Protein AF-A0A383BKN8-F1 (afdb_monomer_lite)

Organism: NCBI:txid408172

Radius of gyration: 23.95 Å; chains: 1; bounding box: 90×44×53 Å

Foldseek 3Di:
DDDDPPPPPPPPDFWDWDKDQCDDPPDPDPVSRQKIKTKGAGPDPDPPPPDFFKKWKAKPNDIDIDGDDNVCDDPRIHIDMDTQDPAFIKMWMFTDDPNDTPHTDIDTDGGDPDDPPLVVLVVVLVLQQVLQFLPPDPDTALAGQLDADPVVSHQDPDDDQPCCCPVVVVPSPVSRRSHHDPVVCPVVLVSLVVNCVVVVDCSSVVSSCRNVVCCVVPVDDDPDPPPDPPPPPD

Structure (mmCIF, N/CA/C/O backbone):
data_AF-A0A383BKN8-F1
#
_entry.id   AF-A0A383BKN8-F1
#
loop_
_atom_site.group_PDB
_atom_site.id
_atom_site.type_symbol
_atom_site.label_atom_id
_atom_site.label_alt_id
_atom_site.label_comp_id
_atom_site.label_asym_id
_atom_site.label_entity_id
_atom_site.label_seq_id
_atom_site.pdbx_PDB_ins_code
_atom_site.Cartn_x
_atom_site.Cartn_y
_atom_site.Cartn_z
_atom_site.occupancy
_atom_site.B_iso_or_equiv
_atom_site.auth_seq_id
_atom_site.auth_comp_id
_atom_site.auth_asym_id
_atom_site.auth_atom_id
_atom_site.pdbx_PDB_model_num
ATOM 1 N N . MET A 1 1 ? -50.296 17.312 15.650 1.00 33.00 1 MET A N 1
ATOM 2 C CA . MET A 1 1 ? -49.706 16.034 15.202 1.00 33.00 1 MET A CA 1
ATOM 3 C C . MET A 1 1 ? -48.459 16.398 14.417 1.00 33.00 1 MET A C 1
ATOM 5 O O . MET A 1 1 ? -48.572 17.055 13.393 1.00 33.00 1 MET A O 1
ATOM 9 N N . PHE A 1 2 ? -47.289 16.165 15.009 1.00 26.36 2 PHE A N 1
ATOM 10 C CA . PHE A 1 2 ? -46.000 16.632 14.504 1.00 26.36 2 PHE A CA 1
ATOM 11 C C . PHE A 1 2 ? -45.503 15.714 13.383 1.00 26.36 2 PHE A C 1
ATOM 13 O O . PHE A 1 2 ? -45.302 14.522 13.607 1.00 26.36 2 PHE A O 1
ATOM 20 N N . HIS A 1 3 ? -45.236 16.273 12.208 1.00 24.30 3 HIS A N 1
ATOM 21 C CA . HIS A 1 3 ? -44.262 15.715 11.277 1.00 24.30 3 HIS A CA 1
ATOM 22 C C . HIS A 1 3 ? -43.132 16.729 11.165 1.00 24.30 3 HIS A C 1
ATOM 24 O O . HIS A 1 3 ? -43.251 17.747 10.492 1.00 24.30 3 HIS A O 1
ATOM 30 N N . LYS A 1 4 ? -42.070 16.484 11.937 1.00 25.27 4 LYS A N 1
ATOM 31 C CA . LYS A 1 4 ? -40.775 17.118 11.723 1.00 25.27 4 LYS A CA 1
ATOM 32 C C . LYS A 1 4 ? -40.079 16.276 10.664 1.00 25.27 4 LYS A C 1
ATOM 34 O O . LYS A 1 4 ? -39.820 15.097 10.903 1.00 25.27 4 LYS A O 1
ATOM 39 N N . GLU A 1 5 ? -39.841 16.876 9.506 1.00 25.42 5 GLU A N 1
ATOM 40 C CA . GLU A 1 5 ? -38.922 16.346 8.507 1.00 25.42 5 GLU A CA 1
ATOM 41 C C . GLU A 1 5 ? -37.591 16.036 9.196 1.00 25.42 5 GLU A C 1
ATOM 43 O O . GLU A 1 5 ? -36.986 16.893 9.846 1.00 25.42 5 GLU A O 1
ATOM 48 N N . VAL A 1 6 ? -37.170 14.775 9.111 1.00 26.48 6 VAL A N 1
ATOM 49 C CA . VAL A 1 6 ? -35.835 14.361 9.525 1.00 26.48 6 VAL A CA 1
ATOM 50 C C . VAL A 1 6 ? -34.893 14.902 8.461 1.00 26.48 6 VAL A C 1
ATOM 52 O O . VAL A 1 6 ? -34.755 14.322 7.386 1.00 26.48 6 VAL A O 1
ATOM 55 N N . ALA A 1 7 ? -34.282 16.049 8.749 1.00 24.53 7 ALA A N 1
ATOM 56 C CA . ALA A 1 7 ? -33.112 16.497 8.022 1.00 24.53 7 ALA A CA 1
ATOM 57 C C . ALA A 1 7 ? -32.042 15.412 8.185 1.00 24.53 7 ALA A C 1
ATOM 59 O O . ALA A 1 7 ? -31.470 15.234 9.261 1.00 24.53 7 ALA A O 1
ATOM 60 N N . VAL A 1 8 ? -31.824 14.635 7.124 1.00 27.88 8 VAL A N 1
ATOM 61 C CA . VAL A 1 8 ? -30.652 13.775 6.990 1.00 27.88 8 VAL A CA 1
ATOM 62 C C . VAL A 1 8 ? -29.473 14.721 6.809 1.00 27.88 8 VAL A C 1
ATOM 64 O O . VAL A 1 8 ? -29.118 15.098 5.694 1.00 27.88 8 VAL A O 1
ATOM 67 N N . THR A 1 9 ? -28.913 15.177 7.925 1.00 26.78 9 THR A N 1
ATOM 68 C CA . THR A 1 9 ? -27.640 15.885 7.927 1.00 26.78 9 THR A CA 1
ATOM 69 C C . THR A 1 9 ? -26.579 14.856 7.572 1.00 26.78 9 THR A C 1
ATOM 71 O O . THR A 1 9 ? -26.184 14.029 8.392 1.00 26.78 9 THR A O 1
ATOM 74 N N . ILE A 1 10 ? -26.169 14.870 6.308 1.00 29.39 10 ILE A N 1
ATOM 75 C CA . ILE A 1 10 ? -24.941 14.233 5.850 1.00 29.39 10 ILE A CA 1
ATOM 76 C C . ILE A 1 10 ? -23.820 14.928 6.631 1.00 29.39 10 ILE A C 1
ATOM 78 O O . ILE A 1 10 ? -23.511 16.089 6.363 1.00 29.39 10 ILE A O 1
ATOM 82 N N . PHE A 1 11 ? -23.286 14.270 7.662 1.00 36.03 11 PHE A N 1
ATOM 83 C CA . PHE A 1 11 ? -22.121 14.776 8.381 1.00 36.03 11 PHE A CA 1
ATOM 84 C C . PHE A 1 11 ? -20.943 14.761 7.407 1.00 36.03 11 PHE A C 1
ATOM 86 O O . PHE A 1 11 ? -20.512 13.706 6.948 1.00 36.03 11 PHE A O 1
ATOM 93 N N . ALA A 1 12 ? -20.516 15.961 7.025 1.00 32.66 12 ALA A N 1
ATOM 94 C CA . ALA A 1 12 ? -19.419 16.209 6.111 1.00 32.66 12 ALA A CA 1
ATOM 95 C C . ALA A 1 12 ? -18.129 15.542 6.611 1.00 32.66 12 ALA A C 1
ATOM 97 O O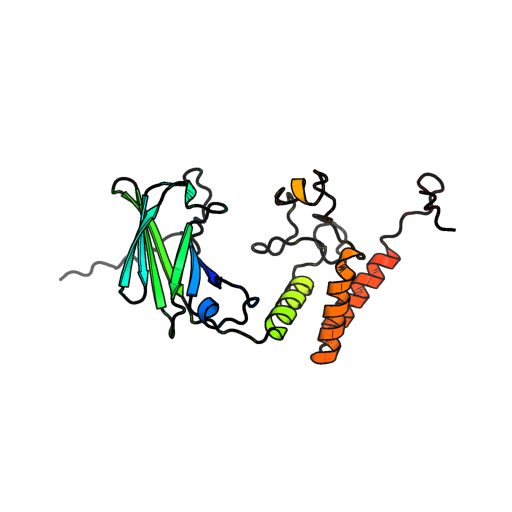 . ALA A 1 12 ? -17.723 15.807 7.738 1.00 32.66 12 ALA A O 1
ATOM 98 N N . ASP A 1 13 ? -17.529 14.701 5.760 1.00 36.75 13 ASP A N 1
ATOM 99 C CA . ASP A 1 13 ? -16.110 14.314 5.662 1.00 36.75 13 ASP A CA 1
ATOM 100 C C . ASP A 1 13 ? -15.265 14.286 6.951 1.00 36.75 13 ASP A C 1
ATOM 102 O O . ASP A 1 13 ? -14.082 14.627 6.942 1.00 36.75 13 ASP A O 1
ATOM 106 N N . SER A 1 14 ? -15.833 13.847 8.074 1.00 36.69 14 SER A N 1
ATOM 107 C CA . SER A 1 14 ? -15.094 13.691 9.317 1.00 36.69 14 SER A CA 1
ATOM 108 C C . SER A 1 14 ? -14.390 12.335 9.315 1.00 36.69 14 SER A C 1
ATOM 110 O O . SER A 1 14 ? -15.032 11.295 9.351 1.00 36.69 14 SER A O 1
ATOM 112 N N . LEU A 1 15 ? -13.054 12.366 9.279 1.00 46.34 15 LEU A N 1
ATOM 113 C CA . LEU A 1 15 ? -12.150 11.383 9.889 1.00 46.34 15 LEU A CA 1
ATOM 114 C C . LEU A 1 15 ? -12.324 9.904 9.450 1.00 46.34 15 LEU A C 1
ATOM 116 O O . LEU A 1 15 ? -13.315 9.241 9.735 1.00 46.34 15 LEU A O 1
ATOM 120 N N . LYS A 1 16 ? -11.320 9.319 8.785 1.00 49.94 16 LYS A N 1
ATOM 121 C CA . LYS A 1 16 ? -11.346 7.883 8.449 1.00 49.94 16 LYS A CA 1
ATOM 122 C C . LYS A 1 16 ? -10.687 7.077 9.564 1.00 49.94 16 LYS A C 1
ATOM 124 O O . LYS A 1 16 ? -9.513 7.277 9.852 1.00 49.94 16 LYS A O 1
ATOM 129 N N . LEU A 1 17 ? -11.425 6.136 10.150 1.00 52.09 17 LEU A N 1
ATOM 130 C CA . LEU A 1 17 ? -10.831 5.101 10.993 1.00 52.09 17 LEU A CA 1
ATOM 131 C C . LEU A 1 17 ? -10.060 4.132 10.090 1.00 52.09 17 LEU A C 1
ATOM 133 O O . LEU A 1 17 ? -10.653 3.435 9.262 1.00 52.09 17 LEU A O 1
ATOM 137 N N . ALA A 1 18 ? -8.737 4.113 10.226 1.00 55.69 18 ALA A N 1
ATOM 138 C CA . ALA A 1 18 ? -7.894 3.122 9.578 1.00 55.69 18 ALA A CA 1
ATOM 139 C C . ALA A 1 18 ? -7.732 1.938 10.533 1.00 55.69 18 ALA A C 1
ATOM 141 O O . ALA A 1 18 ? -7.368 2.080 11.697 1.00 55.69 18 ALA A O 1
ATOM 142 N N . VAL A 1 19 ? -8.069 0.744 10.057 1.00 57.59 19 VAL A N 1
ATOM 143 C CA . VAL A 1 19 ? -7.971 -0.475 10.860 1.00 57.59 19 VAL A CA 1
ATOM 144 C C . VAL A 1 19 ? -6.736 -1.228 10.416 1.00 57.59 19 VAL A C 1
ATOM 146 O O . VAL A 1 19 ? -6.675 -1.723 9.287 1.00 57.59 19 VAL A O 1
ATOM 149 N N . VAL A 1 20 ? -5.789 -1.376 11.332 1.00 55.59 20 VAL A N 1
ATOM 150 C CA . VAL A 1 20 ? -4.574 -2.153 11.121 1.00 55.59 20 VAL A CA 1
ATOM 151 C C . VAL A 1 20 ? -4.493 -3.283 12.151 1.00 55.59 20 VAL A C 1
ATOM 153 O O . VAL A 1 20 ? -4.790 -3.105 13.333 1.00 55.59 20 VAL A O 1
ATOM 156 N N . PRO A 1 21 ? -4.139 -4.510 11.740 1.00 53.12 21 PRO A N 1
ATOM 157 C CA . PRO A 1 21 ? -3.822 -5.548 12.713 1.00 53.12 21 PRO A CA 1
ATOM 158 C C . PRO A 1 21 ? -2.633 -5.094 13.573 1.00 53.12 21 PRO A C 1
ATOM 160 O O . PRO A 1 21 ? -1.669 -4.554 13.033 1.00 53.12 21 PRO A O 1
ATOM 163 N N . GLU A 1 22 ? -2.677 -5.349 14.890 1.00 50.00 22 GLU A N 1
ATOM 164 C CA . GLU A 1 22 ? -1.579 -4.996 15.815 1.00 50.00 22 GLU A CA 1
ATOM 165 C C . GLU A 1 22 ? -0.249 -5.624 15.372 1.00 50.00 22 GLU A C 1
ATOM 167 O O . GLU A 1 22 ? 0.822 -5.038 15.510 1.00 50.00 22 GLU A O 1
ATOM 172 N N . SER A 1 23 ? -0.332 -6.804 14.757 1.00 49.81 23 SER A N 1
ATOM 173 C CA . SER A 1 23 ? 0.759 -7.407 14.014 1.00 49.81 23 SER A CA 1
ATOM 174 C C . SER A 1 23 ? 0.263 -7.866 12.640 1.00 49.81 23 SER A C 1
ATOM 176 O O . SER A 1 23 ? -0.531 -8.796 12.497 1.00 49.81 23 SER A O 1
ATOM 178 N N . PHE A 1 24 ? 0.746 -7.221 11.574 1.00 47.22 24 PHE A N 1
ATOM 179 C CA . PHE A 1 24 ? 0.727 -7.827 10.236 1.00 47.22 24 PHE A CA 1
ATOM 180 C C . PHE A 1 24 ? 1.427 -9.192 10.339 1.00 47.22 24 PHE A C 1
ATOM 182 O O . PHE A 1 24 ? 2.415 -9.230 11.070 1.00 47.22 24 PHE A O 1
ATOM 189 N N . PRO A 1 25 ? 0.975 -10.287 9.685 1.00 47.25 25 PRO A N 1
ATOM 190 C CA . PRO A 1 25 ? 1.265 -11.684 10.057 1.00 47.25 25 PRO A CA 1
ATOM 191 C C . PRO A 1 25 ? 2.764 -12.047 10.114 1.00 47.25 25 PRO A C 1
ATOM 193 O O . PRO A 1 25 ? 3.296 -12.746 9.258 1.00 47.25 25 PRO A O 1
ATOM 196 N N . ARG A 1 26 ? 3.444 -11.576 11.157 1.00 40.03 26 ARG A N 1
ATOM 197 C CA . ARG A 1 26 ? 4.840 -11.826 11.521 1.00 40.03 26 ARG A CA 1
ATOM 198 C C . ARG A 1 26 ? 4.921 -12.620 12.824 1.00 40.03 26 ARG A C 1
ATOM 200 O O . ARG A 1 26 ? 5.957 -13.214 13.096 1.00 40.03 26 ARG A O 1
ATOM 207 N N . CYS A 1 27 ? 3.840 -12.672 13.604 1.00 42.97 27 CYS A N 1
ATOM 208 C CA . CYS A 1 27 ? 3.802 -13.368 14.884 1.00 42.97 27 CYS A CA 1
ATOM 209 C C . CYS A 1 27 ? 3.064 -14.704 14.775 1.00 42.97 27 CYS A C 1
ATOM 211 O O . CYS A 1 27 ? 1.859 -14.751 14.591 1.00 42.97 27 CYS A O 1
ATOM 213 N N . HIS A 1 28 ? 3.772 -15.816 14.977 1.00 48.44 28 HIS A N 1
ATOM 214 C CA . HIS A 1 28 ? 3.175 -17.158 15.077 1.00 48.44 28 HIS A CA 1
ATOM 215 C C . HIS A 1 28 ? 2.384 -17.399 16.379 1.00 48.44 28 HIS A C 1
ATOM 217 O O . HIS A 1 28 ? 1.964 -18.525 16.649 1.00 48.44 28 HIS A O 1
ATOM 223 N N . ARG A 1 29 ? 2.202 -16.376 17.223 1.00 54.78 29 ARG A N 1
ATOM 224 C CA . ARG A 1 29 ? 1.506 -16.493 18.506 1.00 54.78 29 ARG A CA 1
ATOM 225 C C . ARG A 1 29 ? 0.057 -16.062 18.340 1.00 54.78 29 ARG A C 1
ATOM 227 O O . ARG A 1 29 ? -0.220 -14.915 18.021 1.00 54.78 29 ARG A O 1
ATOM 234 N N . LYS A 1 30 ? -0.860 -16.992 18.615 1.00 53.69 30 LYS A N 1
ATOM 235 C CA . LYS A 1 30 ? -2.314 -16.794 18.514 1.00 53.69 30 LYS A CA 1
ATOM 236 C C . LYS A 1 30 ? -2.806 -15.521 19.228 1.00 53.69 30 LYS A C 1
ATOM 238 O O . LYS A 1 30 ? -3.627 -14.812 18.671 1.00 53.69 30 LYS A O 1
ATOM 243 N N . ALA A 1 31 ? -2.234 -15.211 20.394 1.00 55.78 31 ALA A N 1
ATOM 244 C CA . ALA A 1 31 ? -2.625 -14.075 21.231 1.00 55.78 31 ALA A CA 1
ATOM 245 C C . ALA A 1 31 ? -2.453 -12.692 20.568 1.00 55.78 31 ALA A C 1
ATOM 247 O O . ALA A 1 31 ? -3.152 -11.756 20.947 1.00 55.78 31 ALA A O 1
ATOM 248 N N . ASP A 1 32 ? -1.561 -12.559 19.580 1.00 54.44 32 ASP A N 1
ATOM 249 C CA . ASP A 1 32 ? -1.302 -11.280 18.900 1.00 54.44 32 ASP A CA 1
ATOM 250 C C . ASP A 1 32 ? -2.295 -11.018 17.746 1.00 54.44 32 ASP A C 1
ATOM 252 O O . ASP A 1 32 ? -2.334 -9.914 17.204 1.00 54.44 32 ASP A O 1
ATOM 256 N N . TYR A 1 33 ? -3.107 -12.020 17.375 1.00 56.72 33 TYR A N 1
ATOM 257 C CA . TYR A 1 33 ? -4.199 -11.893 16.400 1.00 56.72 33 TYR A CA 1
ATOM 258 C C . TYR A 1 33 ? -5.547 -11.554 17.045 1.00 56.72 33 TYR A C 1
ATOM 260 O O . TYR A 1 33 ? -6.477 -11.191 16.333 1.00 56.72 33 TYR A O 1
ATOM 268 N N . ASP A 1 34 ? -5.660 -11.658 18.372 1.00 66.62 34 ASP A N 1
ATOM 269 C CA . ASP A 1 34 ? -6.921 -11.447 19.095 1.00 66.62 34 ASP A CA 1
ATOM 270 C C . ASP A 1 34 ? -7.238 -9.949 19.300 1.00 66.62 34 ASP A C 1
ATOM 272 O O . ASP A 1 34 ? -8.240 -9.599 19.930 1.00 66.62 34 ASP A O 1
ATOM 276 N N . LYS A 1 35 ? -6.381 -9.047 18.798 1.00 70.38 35 LYS A N 1
ATOM 277 C CA . LYS A 1 35 ? -6.518 -7.592 18.934 1.00 70.38 35 LYS A CA 1
ATOM 278 C C . LYS A 1 35 ? -6.269 -6.859 17.616 1.00 70.38 35 LYS A C 1
ATOM 280 O O . LYS A 1 35 ? -5.367 -7.185 16.841 1.00 70.38 35 LYS A O 1
ATOM 285 N N . ARG A 1 36 ? -7.050 -5.802 17.405 1.00 72.19 36 ARG A N 1
ATOM 286 C CA . ARG A 1 36 ? -6.909 -4.819 16.329 1.00 72.19 36 ARG A CA 1
ATOM 287 C C . ARG A 1 36 ? -6.450 -3.484 16.885 1.00 72.19 36 ARG A C 1
ATOM 289 O O . ARG A 1 36 ? -6.948 -3.036 17.918 1.00 72.19 36 ARG A O 1
ATOM 296 N N . VAL A 1 37 ? -5.542 -2.834 16.164 1.00 73.75 37 VAL A N 1
ATOM 297 C CA . VAL A 1 37 ? -5.241 -1.420 16.370 1.00 73.75 37 VAL A CA 1
ATOM 298 C C . VAL A 1 37 ? -6.134 -0.631 15.422 1.00 73.75 37 VAL A C 1
ATOM 300 O O . VAL A 1 37 ? -6.102 -0.803 14.205 1.00 73.75 37 VAL A O 1
ATOM 303 N N . VAL A 1 38 ? -6.982 0.212 15.990 1.00 72.38 38 VAL A N 1
ATOM 304 C CA . VAL A 1 38 ? -7.765 1.174 15.222 1.00 72.38 38 VAL A CA 1
ATOM 305 C C . VAL A 1 38 ? -7.050 2.508 15.342 1.00 72.38 38 VAL A C 1
ATOM 307 O O . VAL A 1 38 ? -6.945 3.074 16.433 1.00 72.38 38 VAL A O 1
ATOM 310 N N . GLU A 1 39 ? -6.528 2.973 14.216 1.00 70.00 39 GLU A N 1
ATOM 311 C CA . GLU A 1 39 ? -5.968 4.304 14.052 1.00 70.00 39 GLU A CA 1
ATOM 312 C C . GLU A 1 39 ? -7.114 5.288 13.811 1.00 70.00 39 GLU A C 1
ATOM 314 O O . GLU A 1 39 ? -7.879 5.206 12.846 1.00 70.00 39 GLU A O 1
ATOM 319 N N . ILE A 1 40 ? -7.239 6.224 14.736 1.00 70.56 40 ILE A N 1
ATOM 320 C CA . ILE A 1 40 ? -8.111 7.384 14.678 1.00 70.56 40 ILE A CA 1
ATOM 321 C C . ILE A 1 40 ? -7.268 8.481 14.039 1.00 70.56 40 ILE A C 1
ATOM 323 O O . ILE A 1 40 ? -6.533 9.195 14.723 1.00 70.56 40 ILE A O 1
ATOM 327 N N . VAL A 1 41 ? -7.334 8.554 12.709 1.00 59.34 41 VAL A N 1
ATOM 328 C CA . VAL A 1 41 ? -6.572 9.519 11.914 1.00 59.34 41 VAL A CA 1
ATOM 329 C C . VAL A 1 41 ? -7.439 10.749 11.672 1.00 59.34 41 VAL A C 1
ATOM 331 O O . VAL A 1 41 ? -8.328 10.646 10.824 1.00 59.34 41 VAL A O 1
ATOM 334 N N . PRO A 1 42 ? -7.213 11.892 12.352 1.00 56.41 42 PRO A N 1
ATOM 335 C CA . PRO A 1 42 ? -7.888 13.160 12.073 1.00 56.41 42 PRO A CA 1
ATOM 336 C C . PRO A 1 42 ? -7.633 13.633 10.638 1.00 56.41 42 PRO A C 1
ATOM 338 O O . PRO A 1 42 ? -6.748 14.432 10.365 1.00 56.41 42 PRO A O 1
ATOM 341 N N . PHE A 1 43 ? -8.433 13.150 9.685 1.00 45.25 43 PHE A N 1
ATOM 342 C CA . PHE A 1 43 ? -8.414 13.650 8.316 1.00 45.25 43 PHE A CA 1
ATOM 343 C C . PHE A 1 43 ? -9.241 14.927 8.273 1.00 45.25 43 PHE A C 1
ATOM 345 O O . PHE A 1 43 ? -10.453 14.822 8.185 1.00 45.25 43 PHE A O 1
ATOM 352 N N . VAL A 1 44 ? -8.593 16.082 8.438 1.00 40.78 44 VAL A N 1
ATOM 353 C CA . VAL A 1 44 ? -8.704 17.311 7.624 1.00 40.78 44 VAL A CA 1
ATOM 354 C C . VAL A 1 44 ? -7.630 18.271 8.147 1.00 40.78 44 VAL A C 1
ATOM 356 O O . VAL A 1 44 ? -7.545 18.488 9.353 1.00 40.78 44 VAL A O 1
ATOM 359 N N . HIS A 1 45 ? -6.862 18.861 7.227 1.00 40.59 45 HIS A N 1
ATOM 360 C CA . HIS A 1 45 ? -6.081 20.098 7.351 1.00 40.59 45 HIS A CA 1
ATOM 361 C C . HIS A 1 45 ? -6.598 21.099 8.397 1.00 40.59 45 HIS A C 1
ATOM 363 O O . HIS A 1 45 ? -7.248 22.093 8.072 1.00 40.59 45 HIS A O 1
ATOM 369 N N . THR A 1 46 ? -6.290 20.867 9.662 1.00 44.94 46 THR A N 1
ATOM 370 C CA . THR A 1 46 ? -6.463 21.858 10.710 1.00 44.94 46 THR A CA 1
ATOM 371 C C . THR A 1 46 ? -5.220 21.770 11.568 1.00 44.94 46 THR A C 1
ATOM 373 O O . THR A 1 46 ? -4.898 20.698 12.071 1.00 44.94 46 THR A O 1
ATOM 376 N N . ASP A 1 47 ? -4.535 22.894 11.755 1.00 52.91 47 ASP A N 1
ATOM 377 C CA . ASP A 1 47 ? -3.364 23.053 12.634 1.00 52.91 47 ASP A CA 1
ATOM 378 C C . ASP A 1 47 ? -3.716 22.842 14.129 1.00 52.91 47 ASP A C 1
ATOM 380 O O . ASP A 1 47 ? -3.111 23.427 15.023 1.00 52.91 47 ASP A O 1
ATOM 384 N N . ARG A 1 48 ? -4.787 22.091 14.411 1.00 63.38 48 ARG A N 1
ATOM 385 C CA . ARG A 1 48 ? -5.412 21.929 15.720 1.00 63.38 48 ARG A CA 1
ATOM 386 C C . ARG A 1 48 ? -4.947 20.679 16.445 1.00 63.38 48 ARG A C 1
ATOM 388 O O . ARG A 1 48 ? -5.026 20.689 17.660 1.00 63.38 48 ARG A O 1
ATOM 395 N N . TYR A 1 49 ? -4.499 19.635 15.751 1.00 67.25 49 TYR A N 1
ATOM 396 C CA . TYR A 1 49 ? -3.972 18.420 16.380 1.00 67.25 49 TYR A CA 1
ATOM 397 C C . TYR A 1 49 ? -2.442 18.475 16.444 1.00 67.25 49 TYR A C 1
ATOM 399 O O . TYR A 1 49 ? -1.836 19.070 15.552 1.00 67.25 49 TYR A O 1
ATOM 407 N N . PRO A 1 50 ? -1.811 17.882 17.470 1.00 75.19 50 PRO A N 1
ATOM 408 C CA . PRO A 1 50 ? -2.381 17.047 18.540 1.00 75.19 50 PRO A CA 1
ATOM 409 C C . PRO A 1 50 ? -3.108 17.833 19.653 1.00 75.19 50 PRO A C 1
ATOM 411 O O . PRO A 1 50 ? -2.679 18.916 20.041 1.00 75.19 50 PRO A O 1
ATOM 414 N N . LEU A 1 51 ? -4.183 17.258 20.217 1.00 82.00 51 LEU A N 1
ATOM 415 C CA . LEU A 1 51 ? -4.934 17.834 21.349 1.00 82.00 51 LEU A CA 1
ATOM 416 C C . LEU A 1 51 ? -4.974 16.895 22.564 1.00 82.00 51 LEU A C 1
ATOM 418 O O . LEU A 1 51 ? -5.323 15.719 22.409 1.00 82.00 51 LEU A O 1
ATOM 422 N N . PRO A 1 52 ? -4.694 17.390 23.785 1.00 87.88 52 PRO A N 1
ATOM 423 C CA . PRO A 1 52 ? -4.982 16.643 24.999 1.00 87.88 52 PRO A CA 1
ATOM 424 C C . PRO A 1 52 ? -6.492 16.637 25.267 1.00 87.88 52 PRO A C 1
ATOM 426 O O . PRO A 1 52 ? -7.180 17.617 24.999 1.00 87.88 52 PRO A O 1
ATOM 429 N N . GLY A 1 53 ? -7.020 15.558 25.836 1.00 90.31 53 GLY A N 1
ATOM 430 C CA . GLY A 1 53 ? -8.457 15.453 26.084 1.00 90.31 53 GLY A CA 1
ATOM 431 C C . GLY A 1 53 ? -8.884 14.137 26.715 1.00 90.31 53 GLY A C 1
ATOM 432 O O . GLY A 1 53 ? -8.067 13.358 27.215 1.00 90.31 53 GLY A O 1
ATOM 433 N N . LEU A 1 54 ? -10.186 13.879 26.703 1.00 92.12 54 LEU A N 1
ATOM 434 C CA . LEU A 1 54 ? -10.783 12.613 27.098 1.00 92.12 54 LEU A CA 1
ATOM 435 C C . LEU A 1 54 ? -11.285 11.883 25.853 1.00 92.12 54 LEU A C 1
ATOM 437 O O . LEU A 1 54 ? -12.281 12.271 25.249 1.00 92.12 54 LEU A O 1
ATOM 441 N N . LEU A 1 55 ? -10.604 10.800 25.490 1.00 90.75 55 LEU A N 1
ATOM 442 C CA . LEU A 1 55 ? -11.030 9.910 24.420 1.00 90.75 55 LEU A CA 1
ATOM 443 C C . LEU A 1 55 ? -11.994 8.870 24.988 1.00 90.75 55 LEU A C 1
ATOM 445 O O . LEU A 1 55 ? -11.633 8.106 25.884 1.00 90.75 55 LEU A O 1
ATOM 449 N N . THR A 1 56 ? -13.202 8.816 24.450 1.00 91.12 56 THR A N 1
ATOM 450 C CA . THR A 1 56 ? -14.204 7.788 24.727 1.00 91.12 56 THR A CA 1
ATOM 451 C C . THR A 1 56 ? -14.409 6.955 23.473 1.00 91.12 56 THR A C 1
ATOM 453 O O . THR A 1 56 ? -14.511 7.503 22.382 1.00 91.12 56 THR A O 1
ATOM 456 N N . TRP A 1 57 ? -14.514 5.637 23.616 1.00 91.38 57 TRP A N 1
ATOM 457 C CA . TRP A 1 57 ? -14.971 4.786 22.521 1.00 91.38 57 TRP A CA 1
ATOM 458 C C . TRP A 1 57 ? -15.949 3.725 23.009 1.00 91.38 57 TRP A C 1
ATOM 460 O O . TRP A 1 57 ? -15.892 3.301 24.165 1.00 91.38 57 TRP A O 1
ATOM 470 N N . VAL A 1 58 ? -16.870 3.319 22.141 1.00 89.19 58 VAL A N 1
ATOM 471 C CA . VAL A 1 58 ? -17.860 2.273 22.412 1.00 89.19 58 VAL A CA 1
ATOM 472 C C . VAL A 1 58 ? -17.697 1.170 21.380 1.00 89.19 58 VAL A C 1
ATOM 474 O O . VAL A 1 58 ? -17.688 1.451 20.188 1.00 89.19 58 VAL A O 1
ATOM 477 N N . VAL A 1 59 ? -17.560 -0.072 21.844 1.00 86.69 59 VAL A N 1
ATOM 478 C CA . VAL A 1 59 ? -17.420 -1.280 21.010 1.00 86.69 59 VAL A CA 1
ATOM 479 C C . VAL A 1 59 ? -18.388 -2.317 21.561 1.00 86.69 59 VAL A C 1
ATOM 481 O O . VAL A 1 59 ? -18.332 -2.616 22.751 1.00 86.69 59 VAL A O 1
ATOM 484 N N . ASP A 1 60 ? -19.313 -2.817 20.739 1.00 81.94 60 ASP A N 1
ATOM 485 C CA . ASP A 1 60 ? -20.361 -3.770 21.159 1.00 81.94 60 ASP A CA 1
ATOM 486 C C . ASP A 1 60 ? -21.095 -3.353 22.454 1.00 81.94 60 ASP A C 1
ATOM 488 O O . ASP A 1 60 ? -21.381 -4.155 23.343 1.00 81.94 60 ASP A O 1
ATOM 492 N N . GLY A 1 61 ? -21.368 -2.051 22.597 1.00 81.31 61 GLY A N 1
ATOM 493 C CA . GLY A 1 61 ? -22.031 -1.480 23.775 1.00 81.31 61 GLY A CA 1
ATOM 494 C C . GLY A 1 61 ? -21.142 -1.334 25.018 1.00 81.31 61 GLY A C 1
ATOM 495 O O . GLY A 1 61 ? -21.578 -0.741 26.007 1.00 81.31 61 GLY A O 1
ATOM 496 N N . GLN A 1 62 ? -19.892 -1.802 24.987 1.00 87.62 62 GLN A N 1
ATOM 497 C CA . GLN A 1 62 ? -18.917 -1.561 26.048 1.00 87.62 62 GLN A CA 1
ATOM 498 C C . GLN A 1 62 ? -18.262 -0.197 25.860 1.00 87.62 62 GLN A C 1
ATOM 500 O O . GLN A 1 62 ? -17.604 0.066 24.855 1.00 87.62 62 GLN A O 1
ATOM 505 N N . ARG A 1 63 ? -18.451 0.685 26.846 1.00 92.56 63 ARG A N 1
ATOM 506 C CA . ARG A 1 63 ? -17.865 2.026 26.850 1.00 92.56 63 ARG A CA 1
ATOM 507 C C . ARG A 1 63 ? -16.502 2.016 27.527 1.00 92.56 63 ARG A C 1
ATOM 509 O O . ARG A 1 63 ? -16.370 1.646 28.693 1.00 92.56 63 ARG A O 1
ATOM 516 N N . HIS A 1 64 ? -15.517 2.533 26.818 1.00 93.12 64 HIS A N 1
ATOM 517 C CA . HIS A 1 64 ? -14.155 2.730 27.278 1.00 93.12 64 HIS A CA 1
ATOM 518 C C . HIS A 1 64 ? -13.814 4.219 27.281 1.00 93.12 64 HIS A C 1
ATOM 520 O O . HIS A 1 64 ? -14.391 5.006 26.530 1.00 93.12 64 HIS A O 1
ATOM 526 N N . LYS A 1 65 ? -12.876 4.612 28.144 1.00 93.81 65 LYS A N 1
ATOM 527 C CA . LYS A 1 65 ? -12.385 5.987 28.231 1.00 93.81 65 LYS A CA 1
ATOM 528 C C . LYS A 1 65 ? -10.905 6.013 28.580 1.00 93.81 65 LYS A C 1
ATOM 530 O O . LYS A 1 65 ? -10.453 5.221 29.408 1.00 93.81 65 LYS A O 1
ATOM 535 N N . ARG A 1 66 ? -10.165 6.939 27.982 1.00 93.25 66 ARG A N 1
ATOM 536 C CA . ARG A 1 66 ? -8.740 7.172 28.228 1.00 93.25 66 ARG A CA 1
ATOM 537 C C . ARG A 1 66 ? -8.470 8.670 28.182 1.00 93.25 66 ARG A C 1
ATOM 539 O O . ARG A 1 66 ? -8.883 9.337 27.240 1.00 93.25 66 ARG A O 1
ATOM 546 N N . LYS A 1 67 ? -7.766 9.192 29.188 1.00 93.00 67 LYS A N 1
ATOM 547 C CA . LYS A 1 67 ? -7.204 10.543 29.102 1.00 93.00 67 LYS A CA 1
ATOM 548 C C . LYS A 1 67 ? -6.032 10.502 28.127 1.00 93.00 67 LYS A C 1
ATOM 550 O O . LYS A 1 67 ? -5.184 9.629 28.267 1.00 93.00 67 LYS A O 1
ATOM 555 N N . VAL A 1 68 ? -6.035 11.408 27.164 1.00 89.38 68 VAL A N 1
ATOM 556 C CA . VAL A 1 68 ? -5.050 11.497 26.090 1.00 89.38 68 VAL A CA 1
ATOM 557 C C . VAL A 1 68 ? -4.223 12.763 26.286 1.00 89.38 68 VAL A C 1
ATOM 559 O O . VAL A 1 68 ? -4.776 13.821 26.598 1.00 89.38 68 VAL A O 1
ATOM 562 N N . THR A 1 69 ? -2.910 12.659 26.124 1.00 90.00 69 THR A N 1
ATOM 563 C CA . THR A 1 69 ? -1.975 13.788 26.055 1.00 90.00 69 THR A CA 1
ATOM 564 C C . THR A 1 69 ? -1.426 13.933 24.636 1.00 90.00 69 THR A C 1
ATOM 566 O O . THR A 1 69 ? -1.682 13.108 23.764 1.00 90.00 69 THR A O 1
ATOM 569 N N . ILE A 1 70 ? -0.660 14.996 24.390 1.00 85.38 70 ILE A N 1
ATOM 570 C CA . ILE A 1 70 ? 0.024 15.208 23.105 1.00 85.38 70 ILE A CA 1
ATOM 571 C C . ILE A 1 70 ? 1.004 14.059 22.790 1.00 85.38 70 ILE A C 1
ATOM 573 O O . ILE A 1 70 ? 1.190 13.714 21.631 1.00 85.38 70 ILE A O 1
ATOM 577 N N . GLU A 1 71 ? 1.581 13.430 23.815 1.00 85.56 71 GLU A N 1
ATOM 578 C CA . GLU A 1 71 ? 2.561 12.340 23.684 1.00 85.56 71 GLU A CA 1
ATOM 579 C C . GLU A 1 71 ? 1.932 11.010 23.239 1.00 85.56 71 GLU A C 1
ATOM 581 O O . GLU A 1 71 ? 2.640 10.116 22.786 1.00 85.56 71 GLU A O 1
ATOM 586 N N . ASP A 1 72 ? 0.609 10.868 23.359 1.00 83.75 72 ASP A N 1
ATOM 587 C CA . ASP A 1 72 ? -0.117 9.666 22.937 1.00 83.75 72 ASP A CA 1
ATOM 588 C C . ASP A 1 72 ? -0.346 9.603 21.413 1.00 83.75 72 ASP A C 1
ATOM 590 O O . ASP A 1 72 ? -0.833 8.586 20.907 1.00 83.75 72 ASP A O 1
ATOM 594 N N . TYR A 1 73 ? -0.038 10.680 20.683 1.00 79.69 73 TYR A N 1
ATOM 595 C CA . TYR A 1 73 ? -0.149 10.741 19.227 1.00 79.69 73 TYR A CA 1
ATOM 596 C C . TYR A 1 73 ? 1.113 10.168 18.574 1.00 79.69 73 TYR A C 1
ATOM 598 O O . TYR A 1 73 ? 2.233 10.519 18.944 1.00 79.69 73 TYR A O 1
ATOM 606 N N . HIS A 1 74 ? 0.932 9.316 17.568 1.00 70.62 74 HIS A N 1
ATOM 607 C CA . HIS A 1 74 ? 2.008 8.802 16.720 1.00 70.62 74 HIS A CA 1
ATOM 608 C C . HIS A 1 74 ? 1.693 9.164 15.271 1.00 70.62 74 HIS A C 1
ATOM 610 O O . HIS A 1 74 ? 0.624 8.799 14.787 1.00 70.62 74 HIS A O 1
ATOM 616 N N . ASP A 1 75 ? 2.597 9.880 14.596 1.00 66.62 75 ASP A N 1
ATOM 617 C CA . ASP A 1 75 ? 2.382 10.412 13.238 1.00 66.62 75 ASP A CA 1
ATOM 618 C C . ASP A 1 75 ? 1.015 11.121 13.094 1.00 66.62 75 ASP A C 1
ATOM 620 O O . ASP A 1 75 ? 0.240 10.845 12.180 1.00 66.62 75 ASP A O 1
ATOM 624 N N . ASP A 1 76 ? 0.684 11.982 14.065 1.00 67.88 76 ASP A N 1
ATOM 625 C CA . ASP A 1 76 ? -0.582 12.730 14.167 1.00 67.88 76 ASP A CA 1
ATOM 626 C C . ASP A 1 76 ? -1.861 11.878 14.323 1.00 67.88 76 ASP A C 1
ATOM 628 O O . ASP A 1 76 ? -2.976 12.407 14.308 1.00 67.88 76 ASP A O 1
ATOM 632 N N . ALA A 1 77 ? -1.731 10.569 14.555 1.00 72.56 77 ALA A N 1
ATOM 633 C CA . ALA A 1 77 ? -2.848 9.659 14.790 1.00 72.56 77 ALA A CA 1
ATOM 634 C C . ALA A 1 77 ? -2.942 9.213 16.257 1.00 72.56 77 ALA A C 1
ATOM 636 O O . ALA A 1 77 ? -1.942 8.927 16.921 1.00 72.56 77 ALA A O 1
ATOM 637 N N . LEU A 1 78 ? -4.176 9.080 16.754 1.00 79.62 78 LEU A N 1
ATOM 638 C CA . LEU A 1 78 ? -4.452 8.381 18.010 1.00 79.62 78 LEU A CA 1
ATOM 639 C C . LEU A 1 78 ? -4.769 6.925 17.731 1.00 79.62 78 LEU A C 1
ATOM 641 O O . LEU A 1 78 ? -5.498 6.608 16.801 1.00 79.62 78 LEU A O 1
ATOM 645 N N . THR A 1 79 ? -4.307 6.025 18.590 1.00 81.50 79 THR A N 1
ATOM 646 C CA . THR A 1 79 ? -4.602 4.598 18.440 1.00 81.50 79 THR A CA 1
ATOM 647 C C . THR A 1 79 ? -5.405 4.065 19.614 1.00 81.50 79 THR A C 1
ATOM 649 O O . THR A 1 79 ? -5.123 4.370 20.779 1.00 81.50 79 THR A O 1
ATOM 652 N N . ILE A 1 80 ? -6.409 3.242 19.321 1.00 83.06 80 ILE A N 1
ATOM 653 C CA . ILE A 1 80 ? -7.104 2.420 20.315 1.00 83.06 80 ILE A CA 1
ATOM 654 C C . ILE A 1 80 ? -6.917 0.948 19.973 1.00 83.06 80 ILE A C 1
ATOM 656 O O . ILE A 1 80 ? -6.860 0.561 18.808 1.00 83.06 80 ILE A O 1
ATOM 660 N N . LYS A 1 81 ? -6.822 0.115 21.008 1.00 83.38 81 LYS A N 1
ATOM 661 C CA . LYS A 1 81 ? -6.801 -1.338 20.851 1.00 83.38 81 LYS A CA 1
ATOM 662 C C . LYS A 1 81 ? -8.188 -1.872 21.137 1.00 83.38 81 LYS A C 1
ATOM 664 O O . LYS A 1 81 ? -8.729 -1.625 22.215 1.00 83.38 81 LYS A O 1
ATOM 669 N N . VAL A 1 82 ? -8.735 -2.615 20.190 1.00 81.50 82 VAL A N 1
ATOM 670 C CA . VAL A 1 82 ? -10.031 -3.281 20.323 1.00 81.50 82 VAL A CA 1
ATOM 671 C C . VAL A 1 82 ? -9.842 -4.7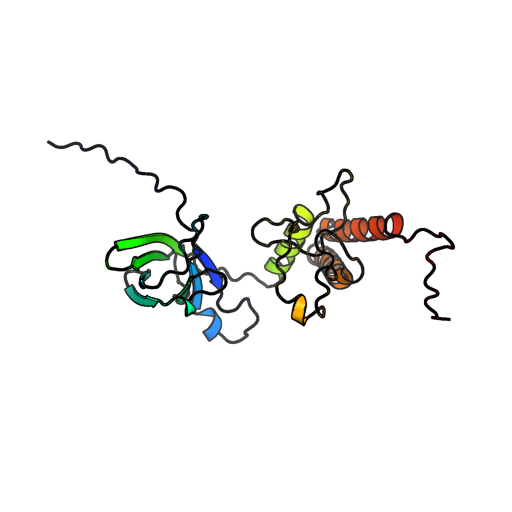86 20.140 1.00 81.50 82 VAL A C 1
ATOM 673 O O . VAL A 1 82 ? -8.942 -5.191 19.397 1.00 81.50 82 VAL A O 1
ATOM 676 N N . PRO A 1 83 ? -10.619 -5.636 20.831 1.00 80.12 83 PRO A N 1
ATOM 677 C CA . PRO A 1 83 ? -10.634 -7.064 20.535 1.00 80.12 83 PRO A CA 1
ATOM 678 C C . PRO A 1 83 ? -10.976 -7.305 19.061 1.00 80.12 83 PRO A C 1
ATOM 680 O O . PRO A 1 83 ? -11.731 -6.535 18.468 1.00 80.12 83 PRO A O 1
ATOM 683 N N . GLU A 1 84 ? -10.425 -8.362 18.473 1.00 77.25 84 GLU A N 1
ATOM 684 C CA . GLU A 1 84 ? -10.842 -8.814 17.146 1.00 77.25 84 GLU A CA 1
ATOM 685 C C . GLU A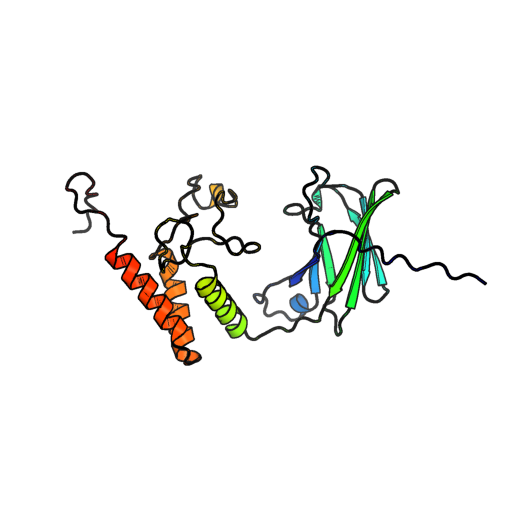 1 84 ? -12.328 -9.211 17.199 1.00 77.25 84 GLU A C 1
ATOM 687 O O . GLU A 1 84 ? -12.679 -10.117 17.965 1.00 77.25 84 GLU A O 1
ATOM 692 N N . PRO A 1 85 ? -13.219 -8.537 16.451 1.00 77.62 85 PRO A N 1
ATOM 693 C CA . PRO A 1 85 ? -14.637 -8.822 16.557 1.00 77.62 85 PRO A CA 1
ATOM 694 C C . PRO A 1 85 ? -14.975 -10.131 15.838 1.00 77.62 85 PRO A C 1
ATOM 696 O O . PRO A 1 85 ? -14.381 -10.481 14.816 1.00 77.62 85 PRO A O 1
ATOM 699 N N . VAL A 1 86 ? -15.945 -10.866 16.384 1.00 78.00 86 VAL A N 1
ATOM 700 C CA . VAL A 1 86 ? -16.448 -12.115 15.783 1.00 78.00 86 VAL A CA 1
ATOM 701 C C . VAL A 1 86 ? -17.401 -11.817 14.622 1.00 78.00 86 VAL A C 1
ATOM 703 O O . VAL A 1 86 ? -17.391 -12.537 13.626 1.00 78.00 86 VAL A O 1
ATOM 706 N N . ASP A 1 87 ? -18.156 -10.721 14.730 1.00 82.88 87 ASP A N 1
ATOM 707 C CA . ASP A 1 87 ? -19.123 -10.227 13.749 1.00 82.88 87 ASP A CA 1
ATOM 708 C C . ASP A 1 87 ? -18.848 -8.754 13.406 1.00 82.88 87 ASP A C 1
ATOM 710 O O . ASP A 1 87 ? -17.939 -8.134 13.946 1.00 82.88 87 ASP A O 1
ATOM 714 N N . ALA A 1 88 ? -19.599 -8.174 12.469 1.00 82.81 88 ALA A N 1
ATOM 715 C CA . ALA A 1 88 ? -19.472 -6.752 12.162 1.00 82.81 88 ALA A CA 1
ATOM 716 C C . ALA A 1 88 ? -19.866 -5.897 13.381 1.00 82.81 88 ALA A C 1
ATOM 718 O O . ALA A 1 88 ? -21.041 -5.841 13.747 1.00 82.81 88 ALA A O 1
ATOM 719 N N . THR A 1 89 ? -18.897 -5.196 13.964 1.00 83.38 89 THR A N 1
ATOM 720 C CA . THR A 1 89 ? -19.062 -4.419 15.197 1.00 83.38 89 THR A CA 1
ATOM 721 C C . THR A 1 89 ? -18.988 -2.927 14.908 1.00 83.38 89 THR A C 1
ATOM 723 O O . THR A 1 89 ? -18.068 -2.449 14.244 1.00 83.38 89 THR A O 1
ATOM 726 N N . MET A 1 90 ? -19.949 -2.162 15.426 1.00 84.75 90 MET A N 1
ATOM 727 C CA . MET A 1 90 ? -19.893 -0.702 15.376 1.00 84.75 90 MET A CA 1
ATOM 728 C C . MET A 1 90 ? -18.903 -0.178 16.418 1.00 84.75 90 MET A C 1
ATOM 730 O O . MET A 1 90 ? -18.918 -0.621 17.568 1.00 84.75 90 MET A O 1
ATOM 734 N N . ILE A 1 91 ? -18.081 0.785 16.014 1.00 84.31 91 ILE A N 1
ATOM 735 C CA . ILE A 1 91 ? -17.179 1.524 16.888 1.00 84.31 91 ILE A CA 1
ATOM 736 C C . ILE A 1 91 ? -17.534 3.001 16.797 1.00 84.31 91 ILE A C 1
ATOM 738 O O . ILE A 1 91 ? -17.394 3.604 15.734 1.00 84.31 91 ILE A O 1
ATOM 742 N N . ASP A 1 92 ? -17.965 3.568 17.918 1.00 86.38 92 ASP A N 1
ATOM 743 C CA . ASP A 1 92 ? -18.143 5.009 18.090 1.00 86.38 92 ASP A CA 1
ATOM 744 C C . ASP A 1 92 ? -16.942 5.568 18.854 1.00 86.38 92 ASP A C 1
ATOM 746 O O . ASP A 1 92 ? -16.530 4.989 19.859 1.00 86.38 92 ASP A O 1
ATOM 750 N N . VAL A 1 93 ? -16.381 6.686 18.401 1.00 85.44 93 VAL A N 1
ATOM 751 C CA . VAL A 1 93 ? -15.223 7.351 19.012 1.00 85.44 93 VAL A CA 1
ATOM 752 C C . VAL A 1 93 ? -15.535 8.827 19.208 1.00 85.44 93 VAL A C 1
ATOM 754 O O . VAL A 1 93 ? -15.992 9.492 18.283 1.00 85.44 93 VAL A O 1
ATOM 757 N N . VAL A 1 94 ? -15.249 9.346 20.400 1.00 87.44 94 VAL A N 1
ATOM 758 C CA . VAL A 1 94 ? -15.443 10.750 20.773 1.00 87.44 94 VAL A CA 1
ATOM 759 C C . VAL A 1 94 ? -14.190 11.273 21.476 1.00 87.44 94 VAL A C 1
ATOM 761 O O . VAL A 1 94 ? -13.704 10.622 22.400 1.00 87.44 94 VAL A O 1
ATOM 764 N N . LEU A 1 95 ? -13.678 12.442 21.080 1.00 86.31 95 LEU A N 1
ATOM 765 C CA . LEU A 1 95 ? -12.665 13.190 21.838 1.00 86.31 95 LEU A CA 1
ATOM 766 C C . LEU A 1 95 ? -13.294 14.464 22.400 1.00 86.31 95 LEU A C 1
ATOM 768 O O . LEU A 1 95 ? -13.752 15.324 21.646 1.00 86.31 95 LEU A O 1
ATOM 772 N N . GLU A 1 96 ? -13.264 14.588 23.721 1.00 88.31 96 GLU A N 1
ATOM 773 C CA . GLU A 1 96 ? -13.689 15.784 24.446 1.00 88.31 96 GLU A CA 1
ATOM 774 C C . GLU A 1 96 ? -12.461 16.573 24.919 1.00 88.31 96 GLU A C 1
ATOM 776 O O . GLU A 1 96 ? -11.543 15.998 25.508 1.00 88.31 96 GLU A O 1
ATOM 781 N N . VAL A 1 97 ? -12.447 17.887 24.704 1.00 84.88 97 VAL A N 1
ATOM 782 C CA . VAL A 1 97 ? -11.420 18.807 25.219 1.00 84.88 97 VAL A CA 1
ATOM 783 C C . VAL A 1 97 ? -12.137 19.894 26.003 1.00 84.88 97 VAL A C 1
ATOM 785 O O . VAL A 1 97 ? -13.043 20.530 25.480 1.00 84.88 97 VAL A O 1
ATOM 788 N N . ASP A 1 98 ? -11.788 20.055 27.279 1.00 85.75 98 ASP A N 1
ATOM 789 C CA . ASP A 1 98 ? -12.392 21.044 28.187 1.00 85.75 98 ASP A CA 1
ATOM 790 C C . ASP A 1 98 ? -13.936 21.022 28.258 1.00 85.75 98 ASP A C 1
ATOM 792 O O . ASP A 1 98 ? -14.575 22.011 28.604 1.00 85.75 98 ASP A O 1
ATOM 796 N N . GLY A 1 99 ? -14.540 19.857 27.998 1.00 77.88 99 GLY A N 1
ATOM 797 C CA . GLY A 1 99 ? -15.993 19.651 28.026 1.00 77.88 99 GLY A CA 1
ATOM 798 C C . GLY A 1 99 ? -16.689 19.829 26.675 1.00 77.88 99 GLY A C 1
ATOM 799 O O . GLY A 1 99 ? -17.868 19.493 26.569 1.00 77.88 99 GLY A O 1
ATOM 800 N N . ASP A 1 100 ? -15.967 20.271 25.645 1.00 78.50 100 ASP A N 1
ATOM 801 C CA . ASP A 1 100 ? -16.468 20.371 24.278 1.00 78.50 100 ASP A CA 1
ATOM 802 C C . ASP A 1 100 ? -16.099 19.120 23.472 1.00 78.50 100 ASP A C 1
ATOM 804 O O . ASP A 1 100 ? -14.964 18.638 23.513 1.00 78.50 100 ASP A O 1
ATOM 808 N N . ILE A 1 101 ? -17.055 18.591 22.704 1.00 80.06 101 ILE A N 1
ATOM 809 C CA . ILE A 1 101 ? -16.797 17.502 21.756 1.00 80.06 101 ILE A CA 1
ATOM 810 C C . ILE A 1 101 ? -16.055 18.091 20.556 1.00 80.06 101 ILE A C 1
ATOM 812 O O . ILE A 1 101 ? -16.636 18.807 19.741 1.00 80.06 101 ILE A O 1
ATOM 816 N N . ILE A 1 102 ? -14.765 17.779 20.448 1.00 79.56 102 ILE A N 1
ATOM 817 C CA . ILE A 1 102 ? -13.912 18.238 19.345 1.00 79.56 102 ILE A CA 1
ATOM 818 C C . ILE A 1 102 ? -13.871 17.208 18.209 1.00 79.56 102 ILE A C 1
ATOM 820 O O . ILE A 1 102 ? -13.606 17.560 17.059 1.00 79.56 102 ILE A O 1
ATOM 824 N N . LEU A 1 103 ? -14.168 15.941 18.512 1.00 76.56 103 LEU A N 1
ATOM 825 C CA . LEU A 1 103 ? -14.172 14.839 17.551 1.00 76.56 103 LEU A CA 1
ATOM 826 C C . LEU A 1 103 ? -15.304 13.870 17.871 1.00 76.56 103 LEU A C 1
ATOM 828 O O . LEU A 1 103 ? -15.428 13.429 19.009 1.00 76.56 103 LEU A O 1
ATOM 832 N N . GLU A 1 104 ? -16.062 13.485 16.849 1.00 81.69 104 GLU A N 1
ATOM 833 C CA . GLU A 1 104 ? -17.017 12.379 16.886 1.00 81.69 104 GLU A CA 1
ATOM 834 C C . GLU A 1 104 ? -16.901 11.595 15.573 1.00 81.69 104 GLU A C 1
ATOM 836 O O . GLU A 1 104 ? -16.926 12.175 14.483 1.00 81.69 104 GLU A O 1
ATOM 841 N N . ASN A 1 105 ? -16.720 10.278 15.667 1.00 77.00 105 ASN A N 1
ATOM 842 C CA . ASN A 1 105 ? -16.605 9.399 14.512 1.00 77.00 105 ASN A CA 1
ATOM 843 C C . ASN A 1 105 ? -17.246 8.033 14.760 1.00 77.00 105 ASN A C 1
ATOM 845 O O . ASN A 1 105 ? -17.313 7.560 15.893 1.00 77.00 105 ASN A O 1
ATOM 849 N N . ARG A 1 106 ? -17.668 7.383 13.675 1.00 79.56 106 ARG A N 1
ATOM 850 C CA . ARG A 1 106 ? -18.255 6.049 13.684 1.00 79.56 106 ARG A CA 1
ATOM 851 C C . ARG A 1 106 ? -17.693 5.218 12.536 1.00 79.56 106 ARG A C 1
ATOM 853 O O . ARG A 1 106 ? -17.755 5.641 11.384 1.00 79.56 106 ARG A O 1
ATOM 860 N N . ALA A 1 107 ? -17.259 3.994 12.826 1.00 75.38 107 ALA A N 1
ATOM 861 C CA . ALA A 1 107 ? -16.953 2.998 11.800 1.00 75.38 107 ALA A CA 1
ATOM 862 C C . ALA A 1 107 ? -17.518 1.624 12.138 1.00 75.38 107 ALA A C 1
ATOM 864 O O . ALA A 1 107 ? -17.764 1.288 13.292 1.00 75.38 107 ALA A O 1
ATOM 865 N N . ILE A 1 108 ? -17.679 0.809 11.098 1.00 79.44 108 ILE A N 1
ATOM 866 C CA . ILE A 1 108 ? -18.009 -0.606 11.229 1.00 79.44 108 ILE A CA 1
ATOM 867 C C . ILE A 1 108 ? -16.712 -1.394 11.082 1.00 79.44 108 ILE A C 1
ATOM 869 O O . ILE A 1 108 ? -16.116 -1.431 10.003 1.00 79.44 108 ILE A O 1
ATOM 873 N N . LEU A 1 109 ? -16.289 -2.039 12.164 1.00 75.44 109 LEU A N 1
ATOM 874 C CA . LEU A 1 109 ? -15.188 -2.982 12.156 1.00 75.44 109 LEU A CA 1
ATOM 875 C C . LEU A 1 109 ? -15.707 -4.350 11.715 1.00 75.44 109 LEU A C 1
ATOM 877 O O . LEU A 1 109 ? -16.511 -4.981 12.393 1.00 75.44 109 LEU A O 1
ATOM 881 N N . GLN A 1 110 ? -15.240 -4.805 10.559 1.00 75.94 110 GLN A N 1
ATOM 882 C CA . GLN A 1 110 ? -15.502 -6.160 10.083 1.00 75.94 110 GLN A CA 1
ATOM 883 C C . GLN A 1 110 ? -14.461 -7.121 10.674 1.00 75.94 110 GLN A C 1
ATOM 885 O O . GLN A 1 110 ? -13.286 -6.738 10.748 1.00 75.94 110 GLN A O 1
ATOM 890 N N . PRO A 1 111 ? -14.840 -8.369 11.008 1.00 73.94 111 PRO A N 1
ATOM 891 C CA . PRO A 1 111 ? -13.889 -9.398 11.396 1.00 73.94 111 PRO A CA 1
ATOM 892 C C . PRO A 1 111 ? -12.778 -9.542 10.363 1.00 73.94 111 PRO A C 1
ATOM 894 O O . PRO A 1 111 ? -13.002 -9.541 9.144 1.00 73.94 111 PRO A O 1
ATOM 897 N N . ALA A 1 112 ? -11.557 -9.707 10.849 1.00 68.81 112 ALA A N 1
ATOM 898 C CA . ALA A 1 112 ? -10.392 -9.995 10.045 1.00 68.81 112 ALA A CA 1
ATOM 899 C C . ALA A 1 112 ? -10.587 -11.258 9.221 1.00 68.81 112 ALA A C 1
ATOM 901 O O . ALA A 1 112 ? -10.360 -12.376 9.688 1.00 68.81 112 ALA A O 1
ATOM 902 N N . LYS A 1 113 ? -10.844 -11.100 7.927 1.00 69.06 113 LYS A N 1
ATOM 903 C CA . LYS A 1 113 ? -10.572 -12.196 7.006 1.00 69.06 113 LYS A CA 1
ATOM 904 C C . LYS A 1 113 ? -9.063 -12.275 6.781 1.00 69.06 113 LYS A C 1
ATOM 906 O O . LYS A 1 113 ? -8.529 -11.641 5.871 1.00 69.06 113 LYS A O 1
ATOM 911 N N . ILE A 1 114 ? -8.361 -13.020 7.639 1.00 68.56 114 ILE A N 1
ATOM 912 C CA . ILE A 1 114 ? -6.947 -13.338 7.415 1.00 68.56 114 ILE A CA 1
ATOM 913 C C . ILE A 1 114 ? -6.878 -14.201 6.162 1.00 68.56 114 ILE A C 1
ATOM 915 O O . ILE A 1 114 ? -7.384 -15.323 6.117 1.00 68.56 114 ILE A O 1
ATOM 919 N N . MET A 1 115 ? -6.268 -13.652 5.121 1.00 74.88 115 MET A N 1
ATOM 920 C CA . MET A 1 115 ? -6.082 -14.362 3.867 1.00 74.88 115 MET A CA 1
ATOM 921 C C . MET A 1 115 ? -4.742 -15.110 3.892 1.00 74.88 115 MET A C 1
ATOM 923 O O . MET A 1 115 ? -3.819 -14.708 4.604 1.00 74.88 115 MET A O 1
ATOM 927 N N . PRO A 1 116 ? -4.578 -16.189 3.110 1.00 75.12 116 PRO A N 1
ATOM 928 C CA . PRO A 1 116 ? -3.276 -16.829 2.960 1.00 75.12 116 PRO A CA 1
ATOM 929 C C . PRO A 1 116 ? -2.223 -15.812 2.510 1.00 75.12 116 PRO A C 1
ATOM 931 O O . PRO A 1 116 ? -2.524 -14.955 1.684 1.00 75.12 116 PRO A O 1
ATOM 934 N N . TRP A 1 117 ? -0.975 -15.938 2.971 1.00 75.50 117 TRP A N 1
ATOM 935 C CA . TRP A 1 117 ? 0.119 -15.009 2.630 1.00 75.50 117 TRP A CA 1
ATOM 936 C C . TRP A 1 117 ? 0.204 -14.674 1.130 1.00 75.50 117 TRP A C 1
ATOM 938 O O . TRP A 1 117 ? 0.379 -13.521 0.737 1.00 75.50 117 TRP A O 1
ATOM 948 N N . ARG A 1 118 ? -0.022 -15.683 0.280 1.00 81.06 118 ARG A N 1
ATOM 949 C CA . ARG A 1 118 ? -0.058 -15.550 -1.183 1.00 81.06 118 ARG A CA 1
ATOM 950 C C . ARG A 1 118 ? -1.060 -14.506 -1.681 1.00 81.06 118 ARG A C 1
ATOM 952 O O . ARG A 1 118 ? -0.769 -13.848 -2.671 1.00 81.06 118 ARG A O 1
ATOM 959 N N . TYR A 1 119 ? -2.204 -14.343 -1.019 1.00 84.12 119 TYR A N 1
ATOM 960 C CA . TYR A 1 119 ? -3.194 -13.323 -1.365 1.00 84.12 119 TYR A CA 1
ATOM 961 C C . TYR A 1 119 ? -2.613 -11.914 -1.221 1.00 84.12 119 TYR A C 1
ATOM 963 O O . TYR A 1 119 ? -2.747 -11.105 -2.134 1.00 84.12 119 TYR A O 1
ATOM 971 N N . TYR A 1 120 ? -1.923 -11.630 -0.113 1.00 86.75 120 TYR A N 1
ATOM 972 C CA . TYR A 1 120 ? -1.319 -10.317 0.126 1.00 86.75 120 TYR A CA 1
ATOM 973 C C . TYR A 1 120 ? -0.163 -10.039 -0.834 1.00 86.75 120 TYR A C 1
ATOM 975 O O . TYR A 1 120 ? -0.081 -8.943 -1.380 1.00 86.75 120 TYR A O 1
ATOM 983 N N . VAL A 1 121 ? 0.683 -11.042 -1.100 1.00 88.75 121 VAL A N 1
ATOM 984 C CA . VAL A 1 121 ? 1.757 -10.934 -2.103 1.00 88.75 121 VAL A CA 1
ATOM 985 C C . VAL A 1 121 ? 1.175 -10.636 -3.484 1.00 88.75 121 VAL A C 1
ATOM 987 O O . VAL A 1 121 ? 1.616 -9.698 -4.141 1.00 88.75 121 VAL A O 1
ATOM 990 N N . LYS A 1 122 ? 0.153 -11.393 -3.903 1.00 93.12 122 LYS A N 1
ATOM 991 C CA . LYS A 1 122 ? -0.525 -11.187 -5.185 1.00 93.12 122 LYS A CA 1
ATOM 992 C C . LYS A 1 122 ? -1.111 -9.780 -5.280 1.00 93.12 122 LYS A C 1
ATOM 994 O O . LYS A 1 122 ? -0.862 -9.094 -6.261 1.00 93.12 122 LYS A O 1
ATOM 999 N N . ARG A 1 123 ? -1.834 -9.340 -4.245 1.00 92.88 123 ARG A N 1
ATOM 1000 C CA . ARG A 1 123 ? -2.447 -8.008 -4.192 1.00 92.88 123 ARG A CA 1
ATOM 1001 C C . ARG A 1 123 ? -1.403 -6.896 -4.262 1.00 92.88 123 ARG A C 1
ATOM 1003 O O . ARG A 1 123 ? -1.602 -5.955 -5.010 1.00 92.88 123 ARG A O 1
ATOM 1010 N N . SER A 1 124 ? -0.291 -7.030 -3.541 1.00 93.62 124 SER A N 1
ATOM 1011 C CA . SER A 1 124 ? 0.814 -6.065 -3.591 1.00 93.62 124 SER A CA 1
ATOM 1012 C C . SER A 1 124 ? 1.411 -5.955 -4.999 1.00 93.62 124 SER A C 1
ATOM 1014 O O . SER A 1 124 ? 1.545 -4.857 -5.530 1.00 93.62 124 SER A O 1
ATOM 1016 N N . VAL A 1 125 ? 1.682 -7.088 -5.656 1.00 96.38 125 VAL A N 1
ATOM 1017 C CA . VAL A 1 125 ? 2.211 -7.087 -7.029 1.00 96.38 125 VAL A CA 1
ATOM 1018 C C . VAL A 1 125 ? 1.188 -6.563 -8.040 1.00 96.38 125 VAL A C 1
ATOM 1020 O O . VAL A 1 125 ? 1.563 -5.789 -8.915 1.00 96.38 125 VAL A O 1
ATOM 1023 N N . ASP A 1 126 ? -0.091 -6.931 -7.916 1.00 97.06 126 ASP A N 1
ATOM 1024 C CA . ASP A 1 126 ? -1.168 -6.374 -8.746 1.00 97.06 126 ASP A CA 1
ATOM 1025 C C . ASP A 1 126 ? -1.213 -4.836 -8.605 1.00 97.06 126 ASP A C 1
ATOM 1027 O O . ASP A 1 126 ? -1.203 -4.130 -9.610 1.00 97.06 126 ASP A O 1
ATOM 1031 N N . THR A 1 127 ? -1.146 -4.313 -7.374 1.00 95.88 127 THR A N 1
ATOM 1032 C CA . THR A 1 127 ? -1.090 -2.867 -7.094 1.00 95.88 127 THR A CA 1
ATOM 1033 C C . THR A 1 127 ? 0.131 -2.191 -7.723 1.00 95.88 127 THR A C 1
ATOM 1035 O O . THR A 1 127 ? -0.010 -1.115 -8.298 1.00 95.88 127 THR A O 1
ATOM 1038 N N . LEU A 1 128 ? 1.318 -2.803 -7.667 1.00 95.69 128 LEU A N 1
ATOM 1039 C CA . LEU A 1 128 ? 2.524 -2.253 -8.301 1.00 95.69 128 LEU A CA 1
ATOM 1040 C C . LEU A 1 128 ? 2.421 -2.232 -9.831 1.00 95.69 128 LEU A C 1
ATOM 1042 O O . LEU A 1 128 ? 2.857 -1.275 -10.465 1.00 95.69 128 LEU A O 1
ATOM 1046 N N . ILE A 1 129 ? 1.829 -3.264 -10.433 1.00 96.19 129 ILE A N 1
ATOM 1047 C CA . ILE A 1 129 ? 1.625 -3.327 -11.885 1.00 96.19 129 ILE A CA 1
ATOM 1048 C C . ILE A 1 129 ? 0.621 -2.265 -12.347 1.00 96.19 129 ILE A C 1
ATOM 1050 O O . ILE A 1 129 ? 0.809 -1.696 -13.422 1.00 96.19 129 ILE A O 1
ATOM 1054 N N . GLU A 1 130 ? -0.425 -2.014 -11.560 1.00 95.38 130 GLU A N 1
ATOM 1055 C CA . GLU A 1 130 ? -1.511 -1.092 -11.907 1.00 95.38 130 GLU A CA 1
ATOM 1056 C C . GLU A 1 130 ? -1.175 0.375 -11.610 1.00 95.38 130 GLU A C 1
ATOM 1058 O O . GLU A 1 130 ? -1.386 1.238 -12.458 1.00 95.38 130 GLU A O 1
ATOM 1063 N N . HIS A 1 131 ? -0.624 0.660 -10.429 1.00 94.75 131 HIS A N 1
ATOM 1064 C CA . HIS A 1 131 ? -0.418 2.027 -9.933 1.00 94.75 131 HIS A CA 1
ATOM 1065 C C . HIS A 1 131 ? 1.056 2.402 -9.760 1.00 94.75 131 HIS A C 1
ATOM 1067 O O . HIS A 1 131 ? 1.391 3.579 -9.667 1.00 94.75 131 HIS A O 1
ATOM 1073 N N . GLY A 1 132 ? 1.945 1.410 -9.718 1.00 93.69 132 GLY A N 1
ATOM 1074 C CA . GLY A 1 132 ? 3.360 1.612 -9.427 1.00 93.69 132 GLY A CA 1
ATOM 1075 C C . GLY A 1 132 ? 4.231 1.934 -10.631 1.00 93.69 132 GLY A C 1
ATOM 1076 O O . GLY A 1 132 ? 5.437 2.063 -10.458 1.00 93.69 132 GLY A O 1
ATOM 1077 N N . ARG A 1 133 ? 3.664 2.040 -11.835 1.00 94.00 133 ARG A N 1
ATOM 1078 C CA . ARG A 1 133 ? 4.431 2.358 -13.044 1.00 94.00 133 ARG A CA 1
ATOM 1079 C C . ARG A 1 133 ? 4.815 3.832 -13.093 1.00 94.00 133 ARG A C 1
ATOM 1081 O O . ARG A 1 133 ? 4.092 4.693 -12.595 1.00 94.00 133 ARG A O 1
ATOM 1088 N N . ASP A 1 134 ? 5.934 4.115 -13.742 1.00 93.44 134 ASP A N 1
ATOM 1089 C CA . ASP A 1 134 ? 6.355 5.470 -14.061 1.00 93.44 134 ASP A CA 1
ATOM 1090 C C . ASP A 1 134 ? 5.456 6.060 -15.152 1.00 93.44 134 ASP A C 1
ATOM 1092 O O . ASP A 1 134 ? 5.651 5.888 -16.361 1.00 93.44 134 ASP A O 1
ATOM 1096 N N . ASP A 1 135 ? 4.436 6.770 -14.688 1.00 92.50 135 ASP A N 1
ATOM 1097 C CA . ASP A 1 135 ? 3.492 7.500 -15.510 1.00 92.50 135 ASP A CA 1
ATOM 1098 C C . ASP A 1 135 ? 3.504 9.008 -15.204 1.00 92.50 135 ASP A C 1
ATOM 1100 O O . ASP A 1 135 ? 2.523 9.706 -15.469 1.00 92.50 135 ASP A O 1
ATOM 1104 N N . TYR A 1 136 ? 4.599 9.538 -14.655 1.00 87.69 136 TYR A N 1
ATOM 1105 C CA . TYR A 1 136 ? 4.663 10.915 -14.146 1.00 87.69 136 TYR A CA 1
ATOM 1106 C C . TYR A 1 136 ? 5.145 11.905 -15.213 1.00 87.69 136 TYR A C 1
ATOM 1108 O O . TYR A 1 136 ? 4.653 13.031 -15.281 1.00 87.69 136 TYR A O 1
ATOM 1116 N N . GLY A 1 137 ? 6.072 11.484 -16.078 1.00 85.88 137 GLY A N 1
ATOM 1117 C CA . GLY A 1 137 ? 6.679 12.322 -17.117 1.00 85.88 137 GLY A CA 1
ATOM 1118 C C . GLY A 1 137 ? 5.912 12.366 -18.443 1.00 85.88 137 GLY A C 1
ATOM 1119 O O . GLY A 1 137 ? 4.844 11.770 -18.596 1.00 85.88 137 GLY A O 1
ATOM 1120 N N . LEU A 1 138 ? 6.480 13.070 -19.430 1.00 89.75 138 LEU A N 1
ATOM 1121 C CA . LEU A 1 138 ? 5.983 13.067 -20.816 1.00 89.75 138 LEU A CA 1
ATOM 1122 C C . LEU A 1 138 ? 6.064 11.667 -21.437 1.00 89.75 138 LEU A C 1
ATOM 1124 O O . LEU A 1 138 ? 5.153 11.245 -22.146 1.00 89.75 138 LEU A O 1
ATOM 1128 N N . THR A 1 139 ? 7.137 10.943 -21.125 1.00 89.94 139 THR A N 1
ATOM 1129 C CA . THR A 1 139 ? 7.308 9.540 -21.493 1.00 89.94 139 THR A CA 1
ATOM 1130 C C . THR A 1 139 ? 6.772 8.672 -20.366 1.00 89.94 139 THR A C 1
ATOM 1132 O O . THR A 1 139 ? 7.202 8.807 -19.225 1.00 89.94 139 THR A O 1
ATOM 1135 N N . LYS A 1 140 ? 5.831 7.787 -20.690 1.00 94.44 140 LYS A N 1
ATOM 1136 C CA . LYS A 1 140 ? 5.331 6.760 -19.771 1.00 94.44 140 LYS A CA 1
ATOM 1137 C C . LYS A 1 140 ? 6.158 5.501 -19.986 1.00 94.44 140 LYS A C 1
ATOM 1139 O O . LYS A 1 140 ? 6.360 5.103 -21.135 1.00 94.44 140 LYS A O 1
ATOM 1144 N N . THR A 1 141 ? 6.639 4.885 -18.916 1.00 95.50 141 THR A N 1
ATOM 1145 C CA . THR A 1 141 ? 7.557 3.745 -19.004 1.00 95.50 141 THR A CA 1
ATOM 1146 C C . THR A 1 141 ? 7.013 2.555 -18.209 1.00 95.50 141 THR A C 1
ATOM 1148 O O . THR A 1 141 ? 6.194 2.726 -17.306 1.00 95.50 141 THR A O 1
ATOM 1151 N N . PRO A 1 142 ? 7.424 1.315 -18.525 1.00 96.38 142 PRO A N 1
ATOM 1152 C CA . PRO A 1 142 ? 7.070 0.154 -17.715 1.00 96.38 142 PRO A CA 1
ATOM 1153 C C . PRO A 1 142 ? 7.905 0.069 -16.426 1.00 96.38 142 PRO A C 1
ATOM 1155 O O . PRO A 1 142 ? 7.831 -0.947 -15.734 1.00 96.38 142 PRO A O 1
ATOM 1158 N N . LEU A 1 143 ? 8.721 1.087 -16.114 1.00 95.06 143 LEU A N 1
ATOM 1159 C CA . LEU A 1 143 ? 9.513 1.124 -14.893 1.00 95.06 143 LEU A CA 1
ATOM 1160 C C . LEU A 1 143 ? 8.603 1.164 -13.665 1.00 95.06 143 LEU A C 1
ATOM 1162 O O . LEU A 1 143 ? 7.624 1.899 -13.658 1.00 95.06 143 LEU A O 1
ATOM 1166 N N . ILE A 1 144 ? 8.906 0.364 -12.641 1.00 94.81 144 ILE A N 1
ATOM 1167 C CA . ILE A 1 144 ? 8.200 0.403 -11.358 1.00 94.81 144 ILE A CA 1
ATOM 1168 C C . ILE A 1 144 ? 8.923 1.392 -10.446 1.00 94.81 144 ILE A C 1
ATOM 1170 O O . ILE A 1 144 ? 10.144 1.323 -10.294 1.00 94.81 144 ILE A O 1
ATOM 1174 N N . MET A 1 145 ? 8.175 2.320 -9.856 1.00 92.81 145 MET A N 1
ATOM 1175 C CA . MET A 1 145 ? 8.705 3.307 -8.923 1.00 92.81 145 MET A CA 1
ATOM 1176 C C . MET A 1 145 ? 9.264 2.617 -7.678 1.00 92.81 145 MET A C 1
ATOM 1178 O O . MET A 1 145 ? 8.602 1.760 -7.091 1.00 92.81 145 MET A O 1
ATOM 1182 N N . ALA A 1 146 ? 10.453 3.027 -7.236 1.00 88.25 146 ALA A N 1
ATOM 1183 C CA . ALA A 1 146 ? 11.114 2.437 -6.071 1.00 88.25 146 ALA A CA 1
ATOM 1184 C C . ALA A 1 146 ? 10.355 2.704 -4.758 1.00 88.25 146 ALA A C 1
ATOM 1186 O O . ALA A 1 146 ? 10.466 1.944 -3.795 1.00 88.25 146 ALA A O 1
ATOM 1187 N N . VAL A 1 147 ? 9.578 3.791 -4.715 1.00 85.00 147 VAL A N 1
ATOM 1188 C CA . VAL A 1 147 ? 8.782 4.201 -3.557 1.00 85.00 147 VAL A CA 1
ATOM 1189 C C . VAL A 1 147 ? 7.382 4.595 -4.013 1.00 85.00 147 VAL A C 1
ATOM 1191 O O . VAL A 1 147 ? 7.227 5.355 -4.967 1.00 85.00 147 VAL A O 1
ATOM 1194 N N . LEU A 1 148 ? 6.370 4.119 -3.287 1.00 86.38 148 LEU A N 1
ATOM 1195 C CA . LEU A 1 148 ? 4.984 4.565 -3.396 1.00 86.38 148 LEU A CA 1
ATOM 1196 C C . LEU A 1 148 ? 4.461 4.948 -2.016 1.00 86.38 148 LEU A C 1
ATOM 1198 O O . LEU A 1 148 ? 4.713 4.256 -1.030 1.00 86.38 148 LEU A O 1
ATOM 1202 N N . ASP A 1 149 ? 3.694 6.026 -1.969 1.00 81.88 149 ASP A N 1
ATOM 1203 C CA . ASP A 1 149 ? 2.853 6.370 -0.835 1.00 81.88 149 ASP A CA 1
ATOM 1204 C C . ASP A 1 149 ? 1.659 5.400 -0.779 1.00 81.88 149 ASP A C 1
ATOM 1206 O O . ASP A 1 149 ? 0.964 5.189 -1.773 1.00 81.88 149 ASP A O 1
ATOM 1210 N N . ALA A 1 150 ? 1.433 4.768 0.374 1.00 81.69 150 ALA A N 1
ATOM 1211 C CA . ALA A 1 150 ? 0.442 3.698 0.508 1.00 81.69 150 ALA A CA 1
ATOM 1212 C C . ALA A 1 150 ? -1.018 4.191 0.477 1.00 81.69 150 ALA A C 1
ATOM 1214 O O . ALA A 1 150 ? -1.925 3.379 0.287 1.00 81.69 150 ALA A O 1
ATOM 1215 N N . VAL A 1 151 ? -1.253 5.494 0.661 1.00 78.69 151 VAL A N 1
ATOM 1216 C CA . VAL A 1 151 ? -2.590 6.106 0.646 1.00 78.69 151 VAL A CA 1
ATOM 1217 C C . VAL A 1 151 ? -2.972 6.497 -0.776 1.00 78.69 151 VAL A C 1
ATOM 1219 O O . VAL A 1 151 ? -4.061 6.184 -1.250 1.00 78.69 151 VAL A O 1
ATOM 1222 N N . THR A 1 152 ? -2.066 7.185 -1.460 1.00 83.31 152 THR A N 1
ATOM 1223 C CA . THR A 1 152 ? -2.279 7.727 -2.805 1.00 83.31 152 THR A CA 1
ATOM 1224 C C . THR A 1 152 ? -1.910 6.736 -3.903 1.00 83.31 152 THR A C 1
ATOM 1226 O O . THR A 1 152 ? -2.365 6.894 -5.033 1.00 83.31 152 THR A O 1
ATOM 1229 N N . LEU A 1 153 ? -1.102 5.718 -3.586 1.00 88.81 153 LEU A N 1
ATOM 1230 C CA . LEU A 1 153 ? -0.498 4.776 -4.534 1.00 88.81 153 LEU A CA 1
ATOM 1231 C C . LEU A 1 153 ? 0.328 5.481 -5.618 1.00 88.81 153 LEU A C 1
ATOM 1233 O O . LEU A 1 153 ? 0.442 4.999 -6.743 1.00 88.81 153 LEU A O 1
ATOM 1237 N N . ARG A 1 154 ? 0.913 6.634 -5.273 1.00 89.81 154 ARG A N 1
ATOM 1238 C CA . ARG A 1 154 ? 1.783 7.432 -6.141 1.00 89.81 154 ARG A CA 1
ATOM 1239 C C . ARG A 1 154 ? 3.168 7.551 -5.527 1.00 89.81 154 ARG A C 1
ATOM 1241 O O . ARG A 1 154 ? 3.313 7.587 -4.308 1.00 89.81 154 ARG A O 1
ATOM 1248 N N . SER A 1 155 ? 4.195 7.668 -6.361 1.00 87.00 155 SER A N 1
ATOM 1249 C CA . SER A 1 155 ? 5.519 8.056 -5.889 1.00 87.00 155 SER A CA 1
ATOM 1250 C C . SER A 1 155 ? 5.432 9.481 -5.342 1.00 87.00 155 SER A C 1
ATOM 1252 O O . SER A 1 155 ? 5.007 10.381 -6.077 1.00 87.00 155 SER A O 1
ATOM 1254 N N . PRO A 1 156 ? 5.826 9.720 -4.081 1.00 81.19 156 PRO A N 1
ATOM 1255 C CA . PRO A 1 156 ? 5.727 11.042 -3.487 1.00 81.19 156 PRO A CA 1
ATOM 1256 C C . PRO A 1 156 ? 6.659 12.011 -4.214 1.00 81.19 156 PRO A C 1
ATOM 1258 O O . PRO A 1 156 ? 7.830 11.710 -4.446 1.00 81.19 156 PRO A O 1
ATOM 1261 N N . SER A 1 157 ? 6.154 13.199 -4.557 1.00 77.44 157 SER A N 1
ATOM 1262 C CA . SER A 1 157 ? 6.991 14.252 -5.145 1.00 77.44 157 SER A CA 1
ATOM 1263 C C . SER A 1 157 ? 7.909 14.924 -4.127 1.00 77.44 157 SER A C 1
ATOM 1265 O O . SER A 1 157 ? 8.891 15.563 -4.487 1.00 77.44 157 SER A O 1
ATOM 1267 N N . LYS A 1 158 ? 7.542 14.813 -2.851 1.00 76.56 158 LYS A N 1
ATOM 1268 C CA . LYS A 1 158 ? 8.301 15.260 -1.688 1.00 76.56 158 LYS A CA 1
ATOM 1269 C C . LYS A 1 158 ? 8.260 14.114 -0.677 1.00 76.56 158 LYS A C 1
ATOM 1271 O O . LYS A 1 158 ? 7.326 14.068 0.121 1.00 76.56 158 LYS A O 1
ATOM 1276 N N . PRO A 1 159 ? 9.153 13.118 -0.797 1.00 71.25 159 PRO A N 1
ATOM 1277 C CA . PRO A 1 159 ? 9.187 12.008 0.145 1.00 71.25 159 PRO A CA 1
ATOM 1278 C C . PRO A 1 159 ? 9.431 12.539 1.559 1.00 71.25 159 PRO A C 1
ATOM 1280 O O . PRO A 1 159 ? 10.206 13.477 1.742 1.00 71.25 159 PRO A O 1
ATOM 1283 N N . ALA A 1 160 ? 8.778 11.936 2.552 1.00 68.75 160 ALA A N 1
ATOM 1284 C CA . ALA A 1 160 ? 9.114 12.204 3.942 1.00 68.75 160 ALA A CA 1
ATOM 1285 C C . ALA A 1 160 ? 10.577 11.806 4.196 1.00 68.75 160 ALA A C 1
ATOM 1287 O O . ALA A 1 160 ? 11.041 10.776 3.703 1.00 68.75 160 ALA A O 1
ATOM 1288 N N . GLU A 1 161 ? 11.285 12.577 5.020 1.00 67.69 161 GLU A N 1
ATOM 1289 C CA . GLU A 1 161 ? 12.690 12.323 5.390 1.00 67.69 161 GLU A CA 1
ATOM 1290 C C . GLU A 1 161 ? 12.861 11.060 6.264 1.00 67.69 161 GLU A C 1
ATOM 1292 O O . GLU A 1 161 ? 13.969 10.682 6.645 1.00 67.69 161 GLU A O 1
ATOM 1297 N N . MET A 1 162 ? 11.752 10.368 6.546 1.00 56.84 162 MET A N 1
ATOM 1298 C CA . MET A 1 162 ? 11.630 9.209 7.421 1.00 56.84 162 MET A CA 1
ATOM 1299 C C . MET A 1 162 ? 12.713 8.153 7.146 1.00 56.84 162 MET A C 1
ATOM 1301 O O . MET A 1 162 ? 12.801 7.552 6.066 1.00 56.84 162 MET A O 1
ATOM 1305 N N . ASP A 1 163 ? 13.552 7.923 8.157 1.00 53.38 163 ASP A N 1
ATOM 1306 C CA . ASP A 1 163 ? 14.727 7.044 8.182 1.00 53.38 163 ASP A CA 1
ATOM 1307 C C . ASP A 1 163 ? 15.872 7.408 7.215 1.00 53.38 163 ASP A C 1
ATOM 1309 O O . ASP A 1 163 ? 16.866 6.683 7.180 1.00 53.38 163 ASP A O 1
ATOM 1313 N N . ALA A 1 164 ? 15.777 8.447 6.380 1.00 56.25 164 ALA A N 1
ATOM 1314 C CA . ALA A 1 164 ? 16.843 8.781 5.430 1.00 56.25 164 ALA A CA 1
ATOM 1315 C C . ALA A 1 164 ? 18.100 9.296 6.145 1.00 56.25 164 ALA A C 1
ATOM 1317 O O . ALA A 1 164 ? 19.213 8.903 5.790 1.00 56.25 164 ALA A O 1
ATOM 1318 N N . ASP A 1 165 ? 17.925 10.065 7.216 1.00 56.28 165 ASP A N 1
ATOM 1319 C CA . ASP A 1 165 ? 19.036 10.541 8.043 1.00 56.28 165 ASP A CA 1
ATOM 1320 C C . ASP A 1 165 ? 19.809 9.392 8.695 1.00 56.28 165 ASP A C 1
ATOM 1322 O O . ASP A 1 165 ? 21.038 9.406 8.725 1.00 56.28 165 ASP A O 1
ATOM 1326 N N . VAL A 1 166 ? 19.100 8.348 9.136 1.00 56.31 166 VAL A N 1
ATOM 1327 C CA . VAL A 1 166 ? 19.695 7.199 9.837 1.00 56.31 166 VAL A CA 1
ATOM 1328 C C . VAL A 1 166 ? 20.182 6.112 8.872 1.00 56.31 166 VAL A C 1
ATOM 1330 O O . VAL A 1 166 ? 21.276 5.585 9.045 1.00 56.31 166 VAL A O 1
ATOM 1333 N N . ARG A 1 167 ? 19.398 5.744 7.847 1.00 55.75 167 ARG A N 1
ATOM 1334 C CA . ARG A 1 167 ? 19.737 4.645 6.916 1.00 55.75 167 ARG A CA 1
ATOM 1335 C C . ARG A 1 167 ? 20.599 5.070 5.737 1.00 55.75 167 ARG A C 1
ATOM 1337 O O . ARG A 1 167 ? 21.224 4.210 5.123 1.00 55.75 167 ARG A O 1
ATOM 1344 N N . LEU A 1 168 ? 20.575 6.347 5.369 1.00 59.16 168 LEU A N 1
ATOM 1345 C CA . LEU A 1 168 ? 21.290 6.862 4.199 1.00 59.16 168 LEU A CA 1
ATOM 1346 C C . LEU A 1 168 ? 22.324 7.920 4.581 1.00 59.16 168 LEU A C 1
ATOM 1348 O O . LEU A 1 168 ? 22.874 8.551 3.681 1.00 59.16 168 LEU A O 1
ATOM 1352 N N . GLU A 1 169 ? 22.589 8.107 5.879 1.00 63.97 169 GLU A N 1
ATOM 1353 C CA . GLU A 1 169 ? 23.578 9.063 6.392 1.00 63.97 169 GLU A CA 1
ATOM 1354 C C . GLU A 1 169 ? 23.328 10.484 5.840 1.00 63.97 169 GLU A C 1
ATOM 1356 O O . GLU A 1 169 ? 24.233 11.137 5.319 1.00 63.97 169 GLU A O 1
ATOM 1361 N N . GLY A 1 170 ? 22.065 10.929 5.853 1.00 59.59 170 GLY A N 1
ATOM 1362 C CA . GLY A 1 170 ? 21.648 12.237 5.323 1.00 59.59 170 GLY A CA 1
ATOM 1363 C C . GLY A 1 170 ? 21.579 12.325 3.790 1.00 59.59 170 GLY A C 1
ATOM 1364 O O . GLY A 1 170 ? 21.426 13.409 3.229 1.00 59.59 170 GLY A O 1
ATOM 1365 N N . ARG A 1 171 ? 21.689 11.203 3.064 1.00 61.59 171 ARG A N 1
ATOM 1366 C CA . ARG A 1 171 ? 21.567 11.161 1.592 1.00 61.59 171 ARG A CA 1
ATOM 1367 C C . ARG A 1 171 ? 20.143 10.823 1.168 1.00 61.59 171 ARG A C 1
ATOM 1369 O O . ARG A 1 171 ? 19.868 9.725 0.680 1.00 61.59 171 ARG A O 1
ATOM 1376 N N . ILE A 1 172 ? 19.266 11.808 1.328 1.00 59.31 172 ILE A N 1
ATOM 1377 C CA . ILE A 1 172 ? 17.802 11.702 1.228 1.00 59.31 172 ILE A CA 1
ATOM 1378 C C . ILE A 1 172 ? 17.299 11.186 -0.134 1.00 59.31 172 ILE A C 1
ATOM 1380 O O . ILE A 1 172 ? 16.204 10.661 -0.192 1.00 59.31 172 ILE A O 1
ATOM 1384 N N . HIS A 1 173 ? 18.100 11.232 -1.207 1.00 63.41 173 HIS A N 1
ATOM 1385 C CA . HIS A 1 173 ? 17.685 10.800 -2.556 1.00 63.41 173 HIS A CA 1
ATOM 1386 C C . HIS A 1 173 ? 18.183 9.406 -2.985 1.00 63.41 173 HIS A C 1
ATOM 1388 O O . HIS A 1 173 ? 18.089 9.026 -4.154 1.00 63.41 173 HIS A O 1
ATOM 1394 N N . ARG A 1 174 ? 18.801 8.631 -2.080 1.00 65.62 174 ARG A N 1
ATOM 1395 C CA . ARG A 1 174 ? 19.392 7.325 -2.437 1.00 65.62 174 ARG A CA 1
ATOM 1396 C C . ARG A 1 174 ? 18.392 6.174 -2.535 1.00 65.62 174 ARG A C 1
ATOM 1398 O O . ARG A 1 174 ? 18.791 5.098 -2.989 1.00 65.62 174 ARG A O 1
ATOM 1405 N N . ARG A 1 175 ? 17.126 6.362 -2.144 1.00 67.12 175 ARG A N 1
ATOM 1406 C CA . ARG A 1 175 ? 16.101 5.315 -2.320 1.00 67.12 175 ARG A CA 1
ATOM 1407 C C . ARG A 1 175 ? 15.546 5.290 -3.739 1.00 67.12 175 ARG A C 1
ATOM 1409 O O . ARG A 1 175 ? 14.900 4.314 -4.098 1.00 67.12 175 ARG A O 1
ATOM 1416 N N . GLY A 1 176 ? 15.835 6.314 -4.543 1.00 73.62 176 GLY A N 1
ATOM 1417 C CA . GLY A 1 176 ? 15.251 6.458 -5.872 1.00 73.62 176 GLY A CA 1
ATOM 1418 C C . GLY A 1 176 ? 13.818 6.968 -5.787 1.00 73.62 176 GLY A C 1
ATOM 1419 O O . GLY A 1 176 ? 12.956 6.510 -6.528 1.00 73.62 176 GLY A O 1
ATOM 1420 N N . GLU A 1 177 ? 13.543 7.882 -4.858 1.00 74.69 177 GLU A N 1
ATOM 1421 C CA . GLU A 1 177 ? 12.271 8.593 -4.797 1.00 74.69 177 GLU A CA 1
ATOM 1422 C C . GLU A 1 177 ? 12.035 9.304 -6.133 1.00 74.69 177 GLU A C 1
ATOM 1424 O O . GLU A 1 177 ? 12.955 9.897 -6.692 1.00 74.69 177 GLU A O 1
ATOM 1429 N N . GLN A 1 178 ? 10.821 9.201 -6.680 1.00 80.06 178 GLN A N 1
ATOM 1430 C CA . GLN A 1 178 ? 10.511 9.636 -8.052 1.00 80.06 178 GLN A CA 1
ATOM 1431 C C . GLN A 1 178 ? 11.325 8.935 -9.154 1.00 80.06 178 GLN A C 1
ATOM 1433 O O . GLN A 1 178 ? 11.315 9.379 -10.301 1.00 80.06 178 GLN A O 1
ATOM 1438 N N . GLY A 1 179 ? 11.991 7.828 -8.841 1.00 85.19 179 GLY A N 1
ATOM 1439 C CA . GLY A 1 179 ? 12.752 7.028 -9.786 1.00 85.19 179 GLY A CA 1
ATOM 1440 C C . GLY A 1 179 ? 12.470 5.537 -9.652 1.00 85.19 179 GLY A C 1
ATOM 1441 O O . GLY A 1 179 ? 11.589 5.088 -8.919 1.00 85.19 179 GLY A O 1
ATOM 1442 N N . SER A 1 180 ? 13.254 4.763 -10.391 1.00 89.06 180 SER A N 1
ATOM 1443 C CA . SER A 1 180 ? 13.220 3.305 -10.406 1.00 89.06 180 SER A CA 1
ATOM 1444 C C . SER A 1 180 ? 14.643 2.768 -10.317 1.00 89.06 180 SER A C 1
ATOM 1446 O O . SER A 1 180 ? 15.584 3.430 -10.768 1.00 89.06 180 SER A O 1
ATOM 1448 N N . ASN A 1 181 ? 14.829 1.586 -9.728 1.00 87.50 181 ASN A N 1
ATOM 1449 C CA . ASN A 1 181 ? 16.155 1.005 -9.589 1.00 87.50 181 ASN A CA 1
ATOM 1450 C C . ASN A 1 181 ? 16.125 -0.521 -9.713 1.00 87.50 181 ASN A C 1
ATOM 1452 O O . ASN A 1 181 ? 15.897 -1.243 -8.741 1.00 87.50 181 ASN A O 1
ATOM 1456 N N . LEU A 1 182 ? 16.501 -1.005 -10.902 1.00 89.81 182 LEU A N 1
ATOM 1457 C CA . LEU A 1 182 ? 16.570 -2.433 -11.212 1.00 89.81 182 LEU A CA 1
ATOM 1458 C C . LEU A 1 182 ? 17.407 -3.234 -10.199 1.00 89.81 182 LEU A C 1
ATOM 1460 O O . LEU A 1 182 ? 17.090 -4.393 -9.925 1.00 89.81 182 LEU A O 1
ATOM 1464 N N . TRP A 1 183 ? 18.457 -2.638 -9.620 1.00 85.38 183 TRP A N 1
ATOM 1465 C CA . TRP A 1 183 ? 19.297 -3.312 -8.628 1.00 85.38 183 TRP A CA 1
ATOM 1466 C C . TRP A 1 183 ? 18.524 -3.646 -7.349 1.00 85.38 183 TRP A C 1
ATOM 1468 O O . TRP A 1 183 ? 18.674 -4.752 -6.8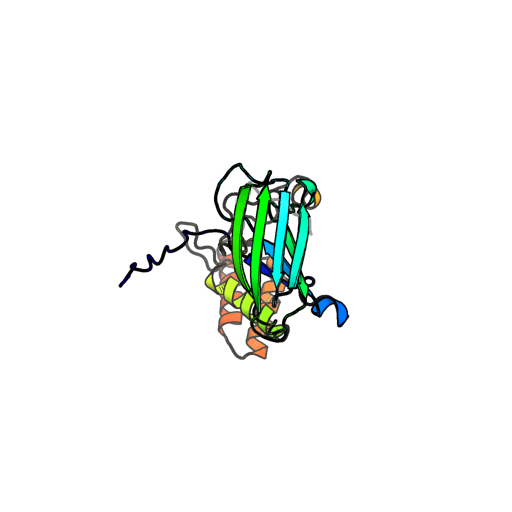23 1.00 85.38 183 TRP A O 1
ATOM 1478 N N . TYR A 1 184 ? 17.682 -2.726 -6.870 1.00 84.31 184 TYR A N 1
ATOM 1479 C CA . TYR A 1 184 ? 16.842 -2.938 -5.688 1.00 84.31 184 TYR A CA 1
ATOM 1480 C C . TYR A 1 184 ? 15.630 -3.832 -5.990 1.00 84.31 184 TYR A C 1
ATOM 1482 O O . TYR A 1 184 ? 15.201 -4.604 -5.130 1.00 84.31 184 TYR A O 1
ATOM 1490 N N . ASP A 1 185 ? 15.152 -3.833 -7.235 1.00 92.00 185 ASP A N 1
ATOM 1491 C CA . ASP A 1 185 ? 13.941 -4.551 -7.647 1.00 92.00 185 ASP A CA 1
ATOM 1492 C C . ASP A 1 185 ? 14.152 -6.036 -7.990 1.00 92.00 185 ASP A C 1
ATOM 1494 O O . ASP A 1 185 ? 13.214 -6.742 -8.365 1.00 92.00 185 ASP A O 1
ATOM 1498 N N . GLN A 1 186 ? 15.358 -6.582 -7.805 1.00 94.62 186 GLN A N 1
ATOM 1499 C CA . GLN A 1 186 ? 15.641 -7.999 -8.083 1.00 94.62 186 GLN A CA 1
ATOM 1500 C C . GLN A 1 186 ? 14.718 -8.964 -7.318 1.00 94.62 186 GLN A C 1
ATOM 1502 O O . GLN A 1 186 ? 14.304 -9.997 -7.855 1.00 94.62 186 GLN A O 1
ATOM 1507 N N . ALA A 1 187 ? 14.386 -8.650 -6.062 1.00 94.62 187 ALA A N 1
ATOM 1508 C CA . ALA A 1 187 ? 13.469 -9.464 -5.264 1.00 94.62 187 ALA A CA 1
ATOM 1509 C C . ALA A 1 187 ? 12.029 -9.383 -5.796 1.00 94.62 187 ALA A C 1
ATOM 1511 O O . ALA A 1 187 ? 11.354 -10.411 -5.890 1.00 94.62 187 ALA A O 1
ATOM 1512 N N . LEU A 1 188 ? 11.591 -8.189 -6.206 1.00 95.12 188 LEU A N 1
ATOM 1513 C CA . LEU A 1 188 ? 10.287 -7.960 -6.823 1.00 95.12 188 LEU A CA 1
ATOM 1514 C C . LEU A 1 188 ? 10.160 -8.729 -8.147 1.00 95.12 188 LEU A C 1
ATOM 1516 O O . LEU A 1 188 ? 9.180 -9.442 -8.352 1.00 95.12 188 LEU A O 1
ATOM 1520 N N . ILE A 1 189 ? 11.186 -8.690 -9.000 1.00 97.25 189 ILE A N 1
ATOM 1521 C CA . ILE A 1 189 ? 11.242 -9.458 -10.255 1.00 97.25 189 ILE A CA 1
ATOM 1522 C C . ILE A 1 189 ? 11.096 -10.957 -9.989 1.00 97.25 189 ILE A C 1
ATOM 1524 O O . ILE A 1 189 ? 10.282 -11.626 -10.626 1.00 97.25 189 ILE A O 1
ATOM 1528 N N . LYS A 1 190 ? 11.844 -11.507 -9.025 1.00 97.19 190 LYS A N 1
ATOM 1529 C CA . LYS A 1 190 ? 11.726 -12.927 -8.650 1.00 97.19 190 LYS A CA 1
ATOM 1530 C C . LYS A 1 190 ? 10.325 -13.263 -8.139 1.00 97.19 190 LYS A C 1
ATOM 1532 O O . LYS A 1 190 ? 9.808 -14.331 -8.467 1.00 97.19 190 LYS A O 1
ATOM 1537 N N . ALA A 1 191 ? 9.707 -12.367 -7.369 1.00 96.50 191 ALA A N 1
ATOM 1538 C CA . ALA A 1 191 ? 8.344 -12.540 -6.881 1.00 96.50 191 ALA A CA 1
ATOM 1539 C C . ALA A 1 191 ? 7.326 -12.555 -8.030 1.00 96.50 191 ALA A C 1
ATOM 1541 O O . ALA A 1 191 ? 6.507 -13.470 -8.079 1.00 96.50 191 ALA A O 1
ATOM 1542 N N . MET A 1 192 ? 7.420 -11.622 -8.982 1.00 97.94 192 MET A N 1
ATOM 1543 C CA . MET A 1 192 ? 6.576 -11.588 -10.183 1.00 97.94 192 MET A CA 1
ATOM 1544 C C . MET A 1 192 ? 6.687 -12.888 -10.984 1.00 97.94 192 MET A C 1
ATOM 1546 O O . MET A 1 192 ? 5.675 -13.535 -11.255 1.00 97.94 192 MET A O 1
ATOM 1550 N N . ARG A 1 193 ? 7.914 -13.346 -11.255 1.00 97.56 193 ARG A N 1
ATOM 1551 C CA . ARG A 1 193 ? 8.125 -14.609 -11.977 1.00 97.56 193 ARG A CA 1
ATOM 1552 C C . ARG A 1 193 ? 7.581 -15.816 -11.231 1.00 97.56 193 ARG A C 1
ATOM 1554 O O . ARG A 1 193 ? 6.955 -16.708 -11.802 1.00 97.56 193 ARG A O 1
ATOM 1561 N N . ARG A 1 194 ? 7.789 -15.849 -9.912 1.00 96.69 194 ARG A N 1
ATOM 1562 C CA . ARG A 1 194 ? 7.256 -16.928 -9.083 1.00 96.69 194 ARG A CA 1
ATOM 1563 C C . ARG A 1 194 ? 5.731 -16.911 -9.059 1.00 96.69 194 ARG A C 1
ATOM 1565 O O . ARG A 1 194 ? 5.158 -17.995 -9.095 1.00 96.69 194 ARG A O 1
ATOM 1572 N N . LEU A 1 195 ? 5.099 -15.737 -8.999 1.00 96.44 195 LEU A N 1
ATOM 1573 C CA . LEU A 1 195 ? 3.644 -15.589 -9.053 1.00 96.44 195 LEU A CA 1
ATOM 1574 C C . LEU A 1 195 ? 3.091 -16.126 -10.368 1.00 96.44 195 LEU A C 1
ATOM 1576 O O . LEU A 1 195 ? 2.250 -17.014 -10.305 1.00 96.44 195 LEU A O 1
ATOM 1580 N N . SER A 1 196 ? 3.637 -15.692 -11.509 1.00 97.62 196 SER A N 1
ATOM 1581 C CA . SER A 1 196 ? 3.273 -16.207 -12.839 1.00 97.62 196 SER A CA 1
ATOM 1582 C C . SER A 1 196 ? 3.261 -17.736 -12.862 1.00 97.62 196 SER A C 1
ATOM 1584 O O . SER A 1 196 ? 2.232 -18.357 -13.117 1.00 97.62 196 SER A O 1
ATOM 1586 N N . HIS A 1 197 ? 4.363 -18.361 -12.433 1.00 96.00 197 HIS A N 1
ATOM 1587 C CA . HIS A 1 197 ? 4.487 -19.818 -12.408 1.00 96.00 197 HIS A CA 1
ATOM 1588 C C . HIS A 1 197 ? 3.464 -20.514 -11.487 1.00 96.00 197 HIS A C 1
ATOM 1590 O O . HIS A 1 197 ? 2.962 -21.582 -11.823 1.00 96.00 197 HIS A O 1
ATOM 1596 N N . ILE A 1 198 ? 3.150 -19.960 -10.309 1.00 95.19 198 ILE A N 1
ATOM 1597 C CA . ILE A 1 198 ? 2.251 -20.626 -9.341 1.00 95.19 198 ILE A CA 1
ATOM 1598 C C . ILE A 1 198 ? 0.768 -20.290 -9.516 1.00 95.19 198 ILE A C 1
ATOM 1600 O O . ILE A 1 198 ? -0.053 -20.927 -8.849 1.00 95.19 198 ILE A O 1
ATOM 1604 N N . THR A 1 199 ? 0.428 -19.260 -10.291 1.00 92.94 199 THR A N 1
ATOM 1605 C CA . THR A 1 199 ? -0.960 -18.871 -10.596 1.00 92.94 199 THR A CA 1
ATOM 1606 C C . THR A 1 199 ? -1.338 -19.128 -12.050 1.00 92.94 199 THR A C 1
ATOM 1608 O O . THR A 1 199 ? -2.526 -19.114 -12.353 1.00 92.94 199 THR A O 1
ATOM 1611 N N . ASN A 1 200 ? -0.360 -19.380 -12.927 1.00 94.88 200 ASN A N 1
ATOM 1612 C CA . ASN A 1 200 ? -0.533 -19.474 -14.377 1.00 94.88 200 ASN A CA 1
ATOM 1613 C C . ASN A 1 200 ? -1.138 -18.186 -14.984 1.00 94.88 200 ASN A C 1
ATOM 1615 O O . 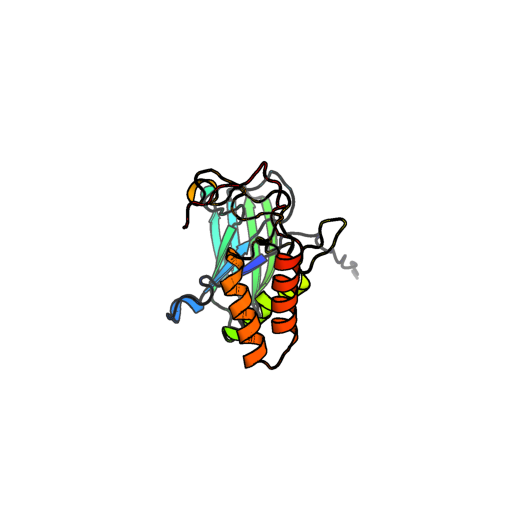ASN A 1 200 ? -1.912 -18.241 -15.937 1.00 94.88 200 ASN A O 1
ATOM 1619 N N . GLU A 1 201 ? -0.824 -17.030 -14.379 1.00 97.25 201 GLU A N 1
ATOM 1620 C CA . GLU A 1 201 ? -1.204 -15.696 -14.866 1.00 97.25 201 GLU A CA 1
ATOM 1621 C C . GLU A 1 201 ? 0.028 -14.997 -15.467 1.00 97.25 201 GLU A C 1
ATOM 1623 O O . GLU A 1 201 ? 0.848 -14.436 -14.737 1.00 97.25 201 GLU A O 1
ATOM 1628 N N . ASP A 1 202 ? 0.118 -14.958 -16.798 1.00 97.88 202 ASP A N 1
ATOM 1629 C CA . ASP A 1 202 ? 1.297 -14.452 -17.526 1.00 97.88 202 ASP A CA 1
ATOM 1630 C C . ASP A 1 202 ? 1.603 -12.967 -17.285 1.00 97.88 202 ASP A C 1
ATOM 1632 O O . ASP A 1 202 ? 2.728 -12.507 -17.487 1.00 97.88 202 ASP A O 1
ATOM 1636 N N . LYS A 1 203 ? 0.614 -12.191 -16.824 1.00 97.81 203 LYS A N 1
ATOM 1637 C CA . LYS A 1 203 ? 0.747 -10.742 -16.609 1.00 97.81 203 LYS A CA 1
ATOM 1638 C C . LYS A 1 203 ? 1.915 -10.375 -15.683 1.00 97.81 203 LYS A C 1
ATOM 1640 O O . LYS A 1 203 ? 2.501 -9.306 -15.840 1.00 97.81 203 LYS A O 1
ATOM 1645 N N . TYR A 1 204 ? 2.261 -11.249 -14.734 1.00 98.25 204 TYR A N 1
ATOM 1646 C CA . TYR A 1 204 ? 3.365 -11.014 -13.805 1.00 98.25 204 TYR A CA 1
ATOM 1647 C C . TYR A 1 204 ? 4.726 -11.176 -14.490 1.00 98.25 204 TYR A C 1
ATOM 1649 O O . TYR A 1 204 ? 5.600 -10.324 -14.330 1.00 98.25 204 TYR A O 1
ATOM 1657 N N . ASP A 1 205 ? 4.895 -12.227 -15.296 1.00 98.19 205 ASP A N 1
ATOM 1658 C CA . ASP A 1 205 ? 6.109 -12.416 -16.098 1.00 98.19 205 ASP A CA 1
ATOM 1659 C C . ASP A 1 205 ? 6.260 -11.315 -17.145 1.00 98.19 205 ASP A C 1
ATOM 1661 O O . ASP A 1 205 ? 7.362 -10.802 -17.353 1.00 98.19 205 ASP A O 1
ATOM 1665 N N . GLN A 1 206 ? 5.152 -10.913 -17.770 1.00 98.44 206 GLN A N 1
ATOM 1666 C CA . GLN A 1 206 ? 5.140 -9.825 -18.739 1.00 98.44 206 GLN A CA 1
ATOM 1667 C C . GLN A 1 206 ? 5.621 -8.514 -18.106 1.00 98.44 206 GLN A C 1
ATOM 1669 O O . GLN A 1 206 ? 6.544 -7.895 -18.632 1.00 98.44 206 GLN A O 1
ATOM 1674 N N . ALA A 1 207 ? 5.083 -8.136 -16.940 1.00 98.06 207 ALA A N 1
ATOM 1675 C CA . ALA A 1 207 ? 5.519 -6.940 -16.221 1.00 98.06 207 ALA A CA 1
ATOM 1676 C C . ALA A 1 207 ? 7.015 -6.983 -15.865 1.00 98.06 207 ALA A C 1
ATOM 1678 O O . ALA A 1 207 ? 7.727 -6.002 -16.075 1.00 98.06 207 ALA A O 1
ATOM 1679 N N . ALA A 1 208 ? 7.518 -8.131 -15.398 1.00 98.06 208 ALA A N 1
ATOM 1680 C CA . ALA A 1 208 ? 8.940 -8.306 -15.109 1.00 98.06 208 ALA A CA 1
ATOM 1681 C C . ALA A 1 208 ? 9.820 -8.160 -16.363 1.00 98.06 208 ALA A C 1
ATOM 1683 O O . ALA A 1 208 ? 10.885 -7.545 -16.311 1.00 98.06 208 ALA A O 1
ATOM 1684 N N . ASN A 1 209 ? 9.392 -8.722 -17.493 1.00 98.19 209 ASN A N 1
ATOM 1685 C CA . ASN A 1 209 ? 10.139 -8.649 -18.746 1.00 98.19 209 ASN A CA 1
ATOM 1686 C C . ASN A 1 209 ? 10.129 -7.242 -19.346 1.00 98.19 209 ASN A C 1
ATOM 1688 O O . ASN A 1 209 ? 11.166 -6.796 -19.832 1.00 98.19 209 ASN A O 1
ATOM 1692 N N . ASP A 1 210 ? 8.997 -6.542 -19.297 1.00 97.88 210 ASP A N 1
ATOM 1693 C CA . ASP A 1 210 ? 8.892 -5.166 -19.787 1.00 97.88 210 ASP A CA 1
ATOM 1694 C C . ASP A 1 210 ? 9.754 -4.218 -18.957 1.00 97.88 210 ASP A C 1
ATOM 1696 O O . ASP A 1 210 ? 10.477 -3.398 -19.525 1.00 97.88 210 ASP A O 1
ATOM 1700 N N . PHE A 1 211 ? 9.765 -4.408 -17.636 1.00 97.00 211 PHE A N 1
ATOM 1701 C CA . PHE A 1 211 ? 10.637 -3.684 -16.719 1.00 97.00 211 PHE A CA 1
ATOM 1702 C C . PHE A 1 211 ? 12.122 -3.846 -17.078 1.00 97.00 211 PHE A C 1
ATOM 1704 O O . PHE A 1 211 ? 12.819 -2.865 -17.341 1.00 97.00 211 PHE A O 1
ATOM 1711 N N . ILE A 1 212 ? 12.598 -5.095 -17.158 1.00 97.12 212 ILE A N 1
ATOM 1712 C CA . ILE A 1 212 ? 14.003 -5.412 -17.461 1.00 97.12 212 ILE A CA 1
ATOM 1713 C C . ILE A 1 212 ? 14.386 -4.915 -18.855 1.00 97.12 212 ILE A C 1
ATOM 1715 O O . ILE A 1 212 ? 15.436 -4.295 -19.023 1.00 97.12 212 ILE A O 1
ATOM 1719 N N . ARG A 1 213 ? 13.547 -5.187 -19.861 1.00 97.44 213 ARG A N 1
ATOM 1720 C CA . ARG A 1 213 ? 13.820 -4.807 -21.250 1.00 97.44 213 ARG A CA 1
ATOM 1721 C C . ARG A 1 213 ? 13.954 -3.296 -21.373 1.00 97.44 213 ARG A C 1
ATOM 1723 O O . ARG A 1 213 ? 14.920 -2.836 -21.970 1.00 97.44 213 ARG A O 1
ATOM 1730 N N . TYR A 1 214 ? 13.023 -2.541 -20.793 1.00 96.19 214 TYR A N 1
ATOM 1731 C CA . TYR A 1 214 ? 13.068 -1.086 -20.864 1.00 96.19 214 TYR A CA 1
ATOM 1732 C C . TYR A 1 214 ? 14.295 -0.525 -20.149 1.00 96.19 214 TYR A C 1
ATOM 1734 O O . TYR A 1 214 ? 14.984 0.319 -20.721 1.00 96.19 214 TYR A O 1
ATOM 1742 N N . PHE A 1 215 ? 14.602 -1.022 -18.945 1.00 94.25 215 PHE A N 1
ATOM 1743 C CA . PHE A 1 215 ? 15.772 -0.580 -18.188 1.00 94.25 215 PHE A CA 1
ATOM 1744 C C . PHE A 1 215 ? 17.068 -0.802 -18.978 1.00 94.25 215 PHE A C 1
ATOM 1746 O O . PHE A 1 215 ? 17.835 0.133 -19.178 1.00 94.25 215 PHE A O 1
ATOM 1753 N N . LEU A 1 216 ? 17.288 -2.011 -19.503 1.00 92.69 216 LEU A N 1
ATOM 1754 C CA . LEU A 1 216 ? 18.502 -2.338 -20.261 1.00 92.69 216 LEU A CA 1
ATOM 1755 C C . LEU A 1 216 ? 18.603 -1.613 -21.608 1.00 92.69 216 LEU A C 1
ATOM 1757 O O . LEU A 1 216 ? 19.693 -1.507 -22.157 1.00 92.69 216 LEU A O 1
ATOM 1761 N N . GLN A 1 217 ? 17.489 -1.146 -22.169 1.00 93.44 217 GLN A N 1
ATOM 1762 C CA . GLN A 1 217 ? 17.485 -0.401 -23.428 1.00 93.44 217 GLN A CA 1
ATOM 1763 C C . GLN A 1 217 ? 17.699 1.102 -23.225 1.00 93.44 217 GLN A C 1
ATOM 1765 O O . GLN A 1 217 ? 18.331 1.734 -24.065 1.00 93.44 217 GLN A O 1
ATOM 1770 N N . ASN A 1 218 ? 17.178 1.674 -22.135 1.00 91.06 218 ASN A N 1
ATOM 1771 C CA . ASN A 1 218 ? 17.030 3.127 -21.993 1.00 91.06 218 ASN A CA 1
ATOM 1772 C C . ASN A 1 218 ? 17.757 3.717 -20.777 1.00 91.06 218 ASN A C 1
ATOM 1774 O O . ASN A 1 218 ? 18.007 4.917 -20.752 1.00 91.06 218 ASN A O 1
ATOM 1778 N N . CYS A 1 219 ? 18.100 2.911 -19.770 1.00 87.62 219 CYS A N 1
ATOM 1779 C CA . CYS A 1 219 ? 18.726 3.367 -18.522 1.00 87.62 219 CYS A CA 1
ATOM 1780 C C . CYS A 1 219 ? 20.235 3.089 -18.490 1.00 87.62 219 CYS A C 1
ATOM 1782 O O . CYS A 1 219 ? 20.814 2.875 -17.425 1.00 87.62 219 CYS A O 1
ATOM 1784 N N . ASN A 1 220 ? 20.874 3.081 -19.659 1.00 81.69 220 ASN A N 1
ATOM 1785 C CA . ASN A 1 220 ? 22.321 2.963 -19.759 1.00 81.69 220 ASN A CA 1
ATOM 1786 C C . ASN A 1 220 ? 22.957 4.337 -19.601 1.00 81.69 220 ASN A C 1
ATOM 1788 O O . ASN A 1 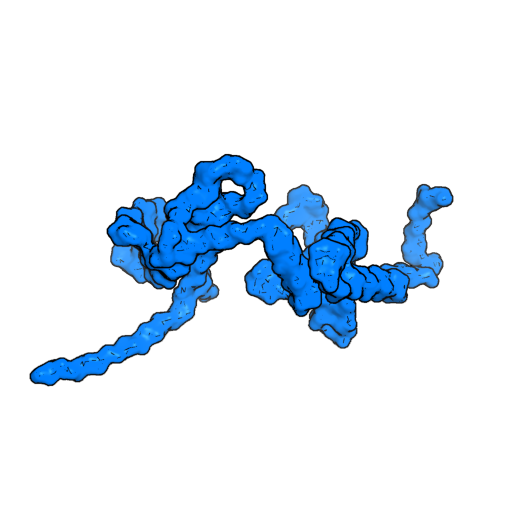220 ? 22.455 5.341 -20.112 1.00 81.69 220 ASN A O 1
ATOM 1792 N N . LYS A 1 221 ? 24.099 4.372 -18.921 1.00 69.69 221 LYS A N 1
ATOM 1793 C CA . LYS A 1 221 ? 24.953 5.549 -18.960 1.00 69.69 221 LYS A CA 1
ATOM 1794 C C . LYS A 1 221 ? 25.454 5.732 -20.400 1.00 69.69 221 LYS A C 1
ATOM 1796 O O . LYS A 1 221 ? 25.862 4.737 -20.999 1.00 69.69 221 LYS A O 1
ATOM 1801 N N . PRO A 1 222 ? 25.410 6.948 -20.967 1.00 68.88 222 PRO A N 1
ATOM 1802 C CA . PRO A 1 222 ? 25.990 7.181 -22.280 1.00 68.88 222 PRO A CA 1
ATOM 1803 C C . PRO A 1 222 ? 27.487 6.859 -22.244 1.00 68.88 222 PRO A C 1
ATOM 1805 O O . PRO A 1 222 ? 28.176 7.222 -21.290 1.00 68.88 222 PRO A O 1
ATOM 1808 N N . GLU A 1 223 ? 27.982 6.194 -23.288 1.00 68.19 223 GLU A N 1
ATOM 1809 C CA . GLU A 1 223 ? 29.417 6.131 -23.567 1.00 68.19 223 GLU A CA 1
ATOM 1810 C C . GLU A 1 223 ? 29.860 7.513 -24.054 1.00 68.19 223 GLU A C 1
ATOM 1812 O O . GLU A 1 223 ? 29.984 7.789 -25.247 1.00 68.19 223 GLU A O 1
ATOM 1817 N N . ASP A 1 224 ? 30.039 8.423 -23.104 1.00 65.81 224 ASP A N 1
ATOM 1818 C CA . ASP A 1 224 ? 30.853 9.602 -23.297 1.00 65.81 224 ASP A CA 1
ATOM 1819 C C . ASP A 1 224 ? 32.154 9.377 -22.522 1.00 65.81 224 ASP A C 1
ATOM 1821 O O . ASP A 1 224 ? 32.163 9.119 -21.323 1.00 65.81 224 ASP A O 1
ATOM 1825 N N . ASN A 1 225 ? 33.300 9.456 -23.195 1.00 62.31 225 ASN A N 1
ATOM 1826 C CA . ASN A 1 225 ? 34.623 9.323 -22.563 1.00 62.31 225 ASN A CA 1
ATOM 1827 C C . ASN A 1 225 ? 34.935 10.477 -21.569 1.00 62.31 225 ASN A C 1
ATOM 1829 O O . ASN A 1 225 ? 36.095 10.813 -21.345 1.00 62.31 225 ASN A O 1
ATOM 1833 N N . GLN A 1 226 ? 33.912 11.150 -21.033 1.00 58.06 226 GLN A N 1
ATOM 1834 C CA . GLN A 1 226 ? 33.991 12.287 -20.123 1.00 58.06 226 GLN A CA 1
ATOM 1835 C C . GLN A 1 226 ? 33.551 11.926 -18.705 1.00 58.06 226 GLN A C 1
ATOM 1837 O O . GLN A 1 226 ? 34.081 12.499 -17.754 1.00 58.06 226 GLN A O 1
ATOM 1842 N N . HIS A 1 227 ? 32.631 10.970 -18.544 1.00 54.69 227 HIS A N 1
ATOM 1843 C CA . HIS A 1 227 ? 32.127 10.576 -17.230 1.00 54.69 227 HIS A CA 1
ATOM 1844 C C . HIS A 1 227 ? 32.527 9.166 -16.815 1.00 54.69 227 HIS A C 1
ATOM 1846 O O . HIS A 1 227 ? 32.037 8.719 -15.780 1.00 54.69 227 HIS A O 1
ATOM 1852 N N . ASP A 1 228 ? 33.375 8.455 -17.561 1.00 49.34 228 ASP A N 1
ATOM 1853 C CA . ASP A 1 228 ? 33.839 7.115 -17.193 1.00 49.34 228 ASP A CA 1
ATOM 1854 C C . ASP A 1 228 ? 34.404 7.098 -15.768 1.00 49.34 228 ASP A C 1
ATOM 1856 O O . ASP A 1 228 ? 35.523 7.527 -15.485 1.00 49.34 228 ASP A O 1
ATOM 1860 N N . PHE A 1 229 ? 33.614 6.554 -14.840 1.00 48.00 229 PHE A N 1
ATOM 1861 C CA . PHE A 1 229 ? 34.201 5.986 -13.649 1.00 48.00 229 PHE A CA 1
ATOM 1862 C C . PHE A 1 229 ? 34.897 4.743 -14.170 1.00 48.00 229 PHE A C 1
ATOM 1864 O O . PHE A 1 229 ? 34.223 3.780 -14.532 1.00 48.00 229 PHE A O 1
ATOM 1871 N N . GLN A 1 230 ? 36.228 4.776 -14.225 1.00 43.56 230 GLN A N 1
ATOM 1872 C CA . GLN A 1 230 ? 37.029 3.563 -14.209 1.00 43.56 230 GLN A CA 1
ATOM 1873 C C . GLN A 1 230 ? 36.643 2.822 -12.928 1.00 43.56 230 GLN A C 1
ATOM 1875 O O . GLN A 1 230 ? 37.257 2.991 -11.874 1.00 43.56 230 GLN A O 1
ATOM 1880 N N . THR A 1 231 ? 35.556 2.054 -12.968 1.00 39.56 231 THR A N 1
ATOM 1881 C CA . THR A 1 231 ? 35.292 1.044 -11.961 1.00 39.56 231 THR A CA 1
ATOM 1882 C C . THR A 1 231 ? 36.409 0.051 -12.177 1.00 39.56 231 THR A C 1
ATOM 1884 O O . THR A 1 231 ? 36.316 -0.777 -13.076 1.00 39.56 231 THR A O 1
ATOM 1887 N N . GLY A 1 232 ? 37.508 0.235 -11.441 1.00 31.62 232 GLY A N 1
ATOM 1888 C CA . GLY A 1 232 ? 38.701 -0.604 -11.444 1.00 31.62 232 GLY A CA 1
ATOM 1889 C C . GLY A 1 232 ? 38.400 -2.002 -10.916 1.00 31.62 232 GLY A C 1
ATOM 1890 O O . GLY A 1 232 ? 38.983 -2.447 -9.933 1.00 31.62 232 GLY A O 1
ATOM 1891 N N . LEU A 1 233 ? 37.446 -2.668 -11.548 1.00 25.34 233 LEU A N 1
ATOM 1892 C CA . LEU A 1 233 ? 37.318 -4.102 -11.570 1.00 25.34 233 LEU A CA 1
ATOM 1893 C C . LEU A 1 233 ? 38.005 -4.539 -12.874 1.00 25.34 233 LEU A C 1
ATOM 1895 O O . LEU A 1 233 ? 37.690 -3.967 -13.919 1.00 25.34 233 LEU A O 1
ATOM 1899 N N . PRO A 1 234 ? 39.003 -5.431 -12.782 1.00 36.50 234 PRO A N 1
ATOM 1900 C CA . PRO A 1 234 ? 39.829 -5.849 -13.912 1.00 36.50 234 PRO A CA 1
ATOM 1901 C C . PRO A 1 234 ? 39.025 -6.500 -15.041 1.00 36.50 234 PRO A C 1
ATOM 1903 O O . PRO A 1 234 ? 37.943 -7.065 -14.756 1.00 36.50 234 PRO A O 1
#

Sequence (234 aa):
MFHKEVAVTIFADSLKLAVVPESFPRCHRKADYDKRVVEIVPFVHTDRYPLPGLLTWVVDGQRHKRKVTIEDYHDDALTIKVPEPVDATMIDVVLEVDGDIILENRAILQPAKIMPWRYYVKRSVDTLIEHGRDDYGLTKTPLIMAVLDAVTLRSPSKPAEMDADVRLEGRIHRRGEQGSNLWYDQALIKAMRRLSHITNEDKYDQAANDFIRYFLQNCNKPEDNQHDFQTGLP

pLDDT: mean 75.0, std 20.0, range [24.3, 98.44]

Secondary structure (DSSP, 8-state):
------------S--EEEEEESS-S----GGGSSEEEEEEE--S--TT-S--EEEEEEETTEEEEEEE-GGG-BTTBEEEEEEPPSS-EEEEEEEEETTEEEEEEEEEE-------HHHHHHHHHHHHHHHSB--SSSS--SPBPS---TTT-S--SS---TTHHHHSTT-TTTT-TTS--TTTTHHHHHHHHHHHHHHT-THHHHHHHHHHHHHHHHSPPP--TTS-------